Protein AF-0000000086664389 (afdb_homodimer)

Sequence (338 aa):
MSSQSPSLRNLQASTVFLNSAVAGLNLGLSVFVIPRLLESPTPLMLRQWTNMYKRTSRAFPPPILLCVLSYCYLAFAFRQLPGKAKAFATAAALCLSIGPWTRFFLGNINKKLFQKAEETRDMGIMAVGLTQEEEEGAKYLVDQWGLYNLGRSVALGLGGVVGLYTVISMSSQSPSLRNLQASTVFLNSAVAGLNLGLSVFVIPRLLESPTPLMLRQWTNMYKRTSRAFPPPILLCVLSYCYLAFAFRQLPGKAKAFATAAALCLSIGPWTRFFLGNINKKLFQKAEETRDMGIMAVGLTQEEEEGAKYLVDQWGLYNLGRSVALGLGGVVGLYTVIS

Radius of gyration: 22.03 Å; Cα contacts (8 Å, |Δi|>4): 449; chains: 2; bounding box: 42×66×48 Å

Foldseek 3Di:
DPDPDPVLLVLLVVLLVLLQVLLVVLLCCLPPVLVVLLVFALLLSLVSVVVVCVVCVPPNVPSLVSSLVSLQVSLVVVVVPVVLSVLSNLLSVLSVVLVVLCCPQVVVLVVVSVVLNVVCVPPDRHCPPDDPVSRVVNSVSSNSNSVSSVSNSVSSNVSSVSSVVSSVD/DPPPDPVLLVLLVVLLVLLQVLLVVLLCCLPPVLVVLLVFALLLSLVSVVVVCVVCVPPNVPSLVSSLVSLQVSLVVVVVPVVLSVLSNLLSVLSVVLVVLCCPQVVVLVVVSVVLNVVCVPPDRHCPPDDPVSRVVNSVSSNSNSVSSVSNSVSSNVSSVSSVVSSVD

Nearest PDB structures (foldseek):
  6pe4-assembly1_H  TM=3.370E-01  e=3.900E+00  Saccharomyces cerevisiae S288C
  7uwb-assembly1_o  TM=2.627E-01  e=2.782E+00  Citrus x limon
  7sqc-assembly1_1V  TM=3.212E-01  e=3.222E+00  Chlamydomonas reinhardtii
  6pe4-assembly1_H  TM=3.370E-01  e=3.908E+00  Saccharomyces cerevisiae S288C
  7uwb-assembly1_o  TM=2.626E-01  e=2.787E+00  Citrus x limon

pLDDT: mean 95.98, std 7.23, range [37.75, 98.94]

Solvent-accessible surface area (backbone atoms only — not comparable to full-atom values): 16634 Å² total; per-residue (Å²): 118,87,80,68,52,69,67,58,52,48,51,52,50,52,38,29,44,50,31,17,16,50,16,18,28,51,40,24,44,40,71,52,32,39,61,51,39,69,73,43,44,52,38,40,22,37,49,44,49,50,53,48,49,57,49,50,68,61,58,49,53,58,62,45,50,50,33,25,54,50,24,44,49,48,14,59,74,33,52,90,41,59,71,57,14,51,39,24,40,48,17,19,50,30,41,55,43,41,57,61,46,40,59,70,70,40,37,65,55,50,54,52,48,52,51,53,32,61,75,32,61,86,47,58,54,53,55,79,89,58,51,72,66,56,45,50,50,53,52,48,49,53,53,47,49,28,55,58,47,46,56,44,20,50,32,25,36,49,16,17,51,42,37,42,52,51,59,60,99,118,90,78,68,52,69,66,59,51,49,51,52,50,52,37,28,44,49,31,16,16,50,15,17,29,52,40,24,45,39,71,53,32,40,61,50,39,68,73,42,44,50,38,42,24,36,48,44,49,51,53,49,48,57,49,50,69,62,61,49,54,59,62,47,50,51,34,26,52,50,23,44,49,47,16,58,75,33,52,91,40,58,72,58,14,50,39,25,41,48,19,18,50,30,42,54,42,41,57,61,46,42,58,71,70,40,36,65,55,50,53,52,50,52,50,53,31,61,74,33,61,86,49,58,54,54,55,78,89,58,51,72,66,56,45,52,50,52,50,49,48,53,53,47,48,29,57,56,46,47,56,45,20,50,31,23,38,50,16,16,51,42,36,42,53,50,60,62,99

Structure (mmCIF, N/CA/C/O backbone):
data_AF-0000000086664389-model_v1
#
loop_
_entity.id
_entity.type
_entity.pdbx_description
1 polymer 'DUF1772 domain-containing protein'
#
loop_
_atom_site.group_PDB
_atom_site.id
_atom_site.type_symbol
_atom_site.label_atom_id
_atom_site.label_alt_id
_atom_site.label_comp_id
_atom_site.label_asym_id
_atom_site.label_entity_id
_atom_site.label_seq_id
_atom_site.pdbx_PDB_ins_code
_atom_site.Cartn_x
_atom_site.Cartn_y
_atom_site.Cartn_z
_atom_site.occupancy
_atom_site.B_iso_or_equiv
_atom_site.auth_seq_id
_atom_site.auth_comp_id
_atom_site.auth_asym_id
_atom_site.auth_atom_id
_atom_site.pdbx_PDB_model_num
ATOM 1 N N . MET A 1 1 ? -2.48 33.906 13.672 1 37.75 1 MET A N 1
ATOM 2 C CA . MET A 1 1 ? -1.947 32.844 12.805 1 37.75 1 MET A CA 1
ATOM 3 C C . MET A 1 1 ? -2.107 33.219 11.336 1 37.75 1 MET A C 1
ATOM 5 O O . MET A 1 1 ? -3.219 33.5 10.875 1 37.75 1 MET A O 1
ATOM 9 N N . SER A 1 2 ? -1.284 33.875 10.609 1 47.38 2 SER A N 1
ATOM 10 C CA . SER A 1 2 ? -1.381 34.469 9.273 1 47.38 2 SER A CA 1
ATOM 11 C C . SER A 1 2 ? -2.086 33.5 8.312 1 47.38 2 SER A C 1
ATOM 13 O O . SER A 1 2 ? -1.825 32.312 8.32 1 47.38 2 SER A O 1
ATOM 15 N N . SER A 1 3 ? -3.393 33.75 7.867 1 62.34 3 SER A N 1
ATOM 16 C CA . SER A 1 3 ? -4.465 33 7.195 1 62.34 3 SER A CA 1
ATOM 17 C C . SER A 1 3 ? -3.99 32.406 5.875 1 62.34 3 SER A C 1
ATOM 19 O O . SER A 1 3 ? -3.715 33.156 4.922 1 62.34 3 SER A O 1
ATOM 21 N N . GLN A 1 4 ? -3.146 31.344 5.84 1 74.75 4 GLN A N 1
ATOM 22 C CA . GLN A 1 4 ? -2.77 30.688 4.594 1 74.75 4 GLN A CA 1
ATOM 23 C C . GLN A 1 4 ? -3.969 30.547 3.66 1 74.75 4 GLN A C 1
ATOM 25 O O . GLN A 1 4 ? -5.098 30.344 4.117 1 74.75 4 GLN A O 1
ATOM 30 N N . SER A 1 5 ? -3.74 31.031 2.498 1 87.12 5 SER A N 1
ATOM 31 C CA . SER A 1 5 ? -4.805 30.875 1.51 1 87.12 5 SER A CA 1
ATOM 32 C C . SER A 1 5 ? -5.34 29.453 1.482 1 87.12 5 SER A C 1
ATOM 34 O O . SER A 1 5 ? -4.598 28.5 1.72 1 87.12 5 SER A O 1
ATOM 36 N N . PRO A 1 6 ? -6.609 29.359 1.385 1 88.5 6 PRO A N 1
ATOM 37 C CA . PRO A 1 6 ? -7.215 28.016 1.293 1 88.5 6 PRO A CA 1
ATOM 38 C C . PRO A 1 6 ? -6.559 27.141 0.227 1 88.5 6 PRO A C 1
ATOM 40 O O . PRO A 1 6 ? -6.457 25.922 0.397 1 88.5 6 PRO A O 1
ATOM 43 N N . SER A 1 7 ? -6.086 27.766 -0.764 1 90.19 7 SER A N 1
ATOM 44 C CA . SER A 1 7 ? -5.441 27.016 -1.838 1 90.19 7 SER A CA 1
ATOM 45 C C . SER A 1 7 ? -4.133 26.391 -1.369 1 90.19 7 SER A C 1
ATOM 47 O O . SER A 1 7 ? -3.844 25.234 -1.687 1 90.19 7 SER A O 1
ATOM 49 N N . LEU A 1 8 ? -3.369 27.141 -0.625 1 92.19 8 LEU A N 1
ATOM 50 C CA . LEU A 1 8 ? -2.098 26.625 -0.131 1 92.19 8 LEU A CA 1
ATOM 51 C C . LEU A 1 8 ? -2.32 25.531 0.915 1 92.19 8 LEU A C 1
ATOM 53 O O . LEU A 1 8 ? -1.586 24.547 0.953 1 92.19 8 LEU A O 1
ATOM 57 N N . ARG A 1 9 ? -3.309 25.719 1.639 1 92.06 9 ARG A N 1
ATOM 58 C CA . ARG A 1 9 ? -3.643 24.719 2.65 1 92.06 9 ARG A CA 1
ATOM 59 C C . ARG A 1 9 ? -4.078 23.406 2.002 1 92.06 9 ARG A C 1
ATOM 61 O O . ARG A 1 9 ? -3.676 22.328 2.438 1 92.06 9 ARG A O 1
ATOM 68 N N . ASN A 1 10 ? -4.848 23.531 0.96 1 94.38 10 ASN A N 1
ATOM 69 C CA . ASN A 1 10 ? -5.305 22.344 0.239 1 94.38 10 ASN A CA 1
ATOM 70 C C . ASN A 1 10 ? -4.152 21.625 -0.454 1 94.38 10 ASN A C 1
ATOM 72 O O . ASN A 1 10 ? -4.125 20.406 -0.509 1 94.38 10 ASN A O 1
ATOM 76 N N . LEU A 1 11 ? -3.271 22.391 -0.982 1 96.44 11 LEU A N 1
ATOM 77 C CA . LEU A 1 11 ? -2.111 21.797 -1.634 1 96.44 11 LEU A CA 1
ATOM 78 C C . LEU A 1 11 ? -1.246 21.047 -0.625 1 96.44 11 LEU A C 1
ATOM 80 O O . LEU A 1 11 ? -0.781 19.938 -0.901 1 96.44 11 LEU A O 1
ATOM 84 N N . GLN A 1 12 ? -1.064 21.625 0.551 1 96.56 12 GLN A N 1
ATOM 85 C CA . GLN A 1 12 ? -0.296 20.984 1.61 1 96.56 12 GLN A CA 1
ATOM 86 C C . GLN A 1 12 ? -0.944 19.672 2.035 1 96.56 12 GLN A C 1
ATOM 88 O O . GLN A 1 12 ? -0.279 18.625 2.09 1 96.56 12 GLN A O 1
ATOM 93 N N . ALA A 1 13 ? -2.207 19.734 2.234 1 95.94 13 ALA A N 1
ATOM 94 C CA . ALA A 1 13 ? -2.932 18.578 2.729 1 95.94 13 ALA A CA 1
ATOM 95 C C . ALA A 1 13 ? -2.928 17.453 1.698 1 95.94 13 ALA A C 1
ATOM 97 O O . ALA A 1 13 ? -2.645 16.297 2.031 1 95.94 13 ALA A O 1
ATOM 98 N N . SER A 1 14 ? -3.193 17.812 0.479 1 97.75 14 SER A N 1
ATOM 99 C CA . SER A 1 14 ? -3.271 16.781 -0.557 1 97.75 14 SER A CA 1
ATOM 100 C C . SER A 1 14 ? -1.902 16.156 -0.827 1 97.75 14 SER A C 1
ATOM 102 O O . SER A 1 14 ? -1.799 14.969 -1.099 1 97.75 14 SER A O 1
ATOM 104 N N . THR A 1 15 ? -0.865 16.984 -0.751 1 98.62 15 THR A N 1
ATOM 105 C CA . THR A 1 15 ? 0.48 16.484 -1.013 1 98.62 15 THR A CA 1
ATOM 106 C C . THR A 1 15 ? 0.917 15.508 0.079 1 98.62 15 THR A C 1
ATOM 108 O O . THR A 1 15 ? 1.426 14.422 -0.215 1 98.62 15 THR A O 1
ATOM 111 N N . VAL A 1 16 ? 0.67 15.867 1.31 1 98.5 16 VAL A N 1
ATOM 112 C CA . VAL A 1 16 ? 1.077 15.039 2.439 1 98.5 16 VAL A CA 1
ATOM 113 C C . VAL A 1 16 ? 0.282 13.734 2.436 1 98.5 16 VAL A C 1
ATOM 115 O O . VAL A 1 16 ? 0.836 12.656 2.684 1 98.5 16 VAL A O 1
ATOM 118 N N . PHE A 1 17 ? -0.988 13.828 2.143 1 98.75 17 PHE A N 1
ATOM 119 C CA . PHE A 1 17 ? -1.806 12.625 2.066 1 98.75 17 PHE A CA 1
ATOM 120 C C . PHE A 1 17 ? -1.299 11.695 0.972 1 98.75 17 PHE A C 1
ATOM 122 O O . PHE A 1 17 ? -1.09 10.508 1.209 1 98.75 17 PHE A O 1
ATOM 129 N N . LEU A 1 18 ? -1.166 12.266 -0.221 1 98.81 18 LEU A N 1
ATOM 130 C CA . LEU A 1 18 ? -0.708 11.484 -1.366 1 98.81 18 LEU A CA 1
ATOM 131 C C . LEU A 1 18 ? 0.638 10.828 -1.074 1 98.81 18 LEU A C 1
ATOM 133 O O . LEU A 1 18 ? 0.819 9.641 -1.324 1 98.81 18 LEU A O 1
ATOM 137 N N . ASN A 1 19 ? 1.558 11.609 -0.532 1 98.88 19 ASN A N 1
ATOM 138 C CA . ASN A 1 19 ? 2.896 11.117 -0.221 1 98.88 19 ASN A CA 1
ATOM 139 C C . ASN A 1 19 ? 2.852 9.961 0.775 1 98.88 19 ASN A C 1
ATOM 141 O O . ASN A 1 19 ? 3.498 8.93 0.57 1 98.88 19 ASN A O 1
ATOM 145 N N . SER A 1 20 ? 2.066 10.07 1.829 1 98.88 20 SER A N 1
ATOM 146 C CA . SER A 1 20 ? 1.97 9.039 2.852 1 98.88 20 SER A CA 1
ATOM 147 C C . SER A 1 20 ? 1.284 7.789 2.309 1 98.88 20 SER A C 1
ATOM 149 O O . SER A 1 20 ? 1.703 6.664 2.604 1 98.88 20 SER A O 1
ATOM 151 N N . ALA A 1 21 ? 0.282 8.008 1.502 1 98.81 21 ALA A N 1
ATOM 152 C CA . ALA A 1 21 ? -0.441 6.883 0.913 1 98.81 21 ALA A CA 1
ATOM 153 C C . ALA A 1 21 ? 0.443 6.113 -0.063 1 98.81 21 ALA A C 1
ATOM 155 O O . ALA A 1 21 ? 0.417 4.879 -0.095 1 98.81 21 ALA A O 1
ATOM 156 N N . VAL A 1 22 ? 1.209 6.879 -0.863 1 98.81 22 VAL A N 1
ATOM 157 C CA . VAL A 1 22 ? 2.076 6.234 -1.844 1 98.81 22 VAL A CA 1
ATOM 158 C C . VAL A 1 22 ? 3.178 5.457 -1.128 1 98.81 22 VAL A C 1
ATOM 160 O O . VAL A 1 22 ? 3.596 4.391 -1.59 1 98.81 22 VAL A O 1
ATOM 163 N N . ALA A 1 23 ? 3.637 5.961 0.002 1 98.88 23 ALA A N 1
ATOM 164 C CA . ALA A 1 23 ? 4.598 5.215 0.808 1 98.88 23 ALA A CA 1
ATOM 165 C C . ALA A 1 23 ? 4.035 3.859 1.221 1 98.88 23 ALA A C 1
ATOM 167 O O . ALA A 1 23 ? 4.723 2.838 1.126 1 98.88 23 ALA A O 1
ATOM 168 N N . GLY A 1 24 ? 2.805 3.826 1.693 1 98.69 24 GLY A N 1
ATOM 169 C CA . GLY A 1 24 ? 2.146 2.576 2.035 1 98.69 24 GLY A CA 1
ATOM 170 C C . GLY A 1 24 ? 1.958 1.656 0.845 1 98.69 24 GLY A C 1
ATOM 171 O O . GLY A 1 24 ? 2.17 0.446 0.949 1 98.69 24 GLY A O 1
ATOM 172 N N . LEU A 1 25 ? 1.498 2.285 -0.215 1 98.62 25 LEU A N 1
ATOM 173 C CA . LEU A 1 25 ? 1.301 1.53 -1.448 1 98.62 25 LEU A CA 1
ATOM 174 C C . LEU A 1 25 ? 2.582 0.812 -1.857 1 98.62 25 LEU A C 1
ATOM 176 O O . LEU A 1 25 ? 2.555 -0.376 -2.186 1 98.62 25 LEU A O 1
ATOM 180 N N . ASN A 1 26 ? 3.686 1.544 -1.835 1 98.75 26 ASN A N 1
ATOM 181 C CA . ASN A 1 26 ? 4.973 0.961 -2.203 1 98.75 26 ASN A CA 1
ATOM 182 C C . ASN A 1 26 ? 5.406 -0.112 -1.208 1 98.75 26 ASN A C 1
ATOM 184 O O . ASN A 1 26 ? 5.961 -1.14 -1.601 1 98.75 26 ASN A O 1
ATOM 188 N N . LEU A 1 27 ? 5.188 0.095 0 1 98.62 27 LEU A N 1
ATOM 189 C CA . LEU A 1 27 ? 5.512 -0.893 1.023 1 98.62 27 LEU A CA 1
ATOM 190 C C . LEU A 1 27 ? 4.766 -2.197 0.776 1 98.62 27 LEU A C 1
ATOM 192 O O . LEU A 1 27 ? 5.297 -3.281 1.026 1 98.62 27 LEU A O 1
ATOM 196 N N . GLY A 1 28 ? 3.562 -2.084 0.295 1 98.31 28 GLY A N 1
ATOM 197 C CA . GLY A 1 28 ? 2.746 -3.254 0.02 1 98.31 28 GLY A CA 1
ATOM 198 C C . GLY A 1 28 ? 3.367 -4.188 -1.001 1 98.31 28 GLY A C 1
ATOM 199 O O . GLY A 1 28 ? 3.123 -5.398 -0.972 1 98.31 28 GLY A O 1
ATOM 200 N N . LEU A 1 29 ? 4.145 -3.672 -1.884 1 98.62 29 LEU A N 1
ATOM 201 C CA . LEU A 1 29 ? 4.824 -4.52 -2.857 1 98.62 29 LEU A CA 1
ATOM 202 C C . LEU A 1 29 ? 5.754 -5.508 -2.16 1 98.62 29 LEU A C 1
ATOM 204 O O . LEU A 1 29 ? 5.738 -6.703 -2.467 1 98.62 29 LEU A O 1
ATOM 208 N N . SER A 1 30 ? 6.523 -5.016 -1.188 1 98.75 30 SER A N 1
ATOM 209 C CA . SER A 1 30 ? 7.512 -5.836 -0.501 1 98.75 30 SER A CA 1
ATOM 210 C C . SER A 1 30 ? 6.852 -6.773 0.504 1 98.75 30 SER A C 1
ATOM 212 O O . SER A 1 30 ? 7.273 -7.922 0.659 1 98.75 30 SER A O 1
ATOM 214 N N . VAL A 1 31 ? 5.793 -6.336 1.094 1 98 31 VAL A N 1
ATOM 215 C CA . VAL A 1 31 ? 5.305 -7.09 2.244 1 98 31 VAL A CA 1
ATOM 216 C C . VAL A 1 31 ? 4.168 -8.016 1.812 1 98 31 VAL A C 1
ATOM 218 O O . VAL A 1 31 ? 3.916 -9.039 2.451 1 98 31 VAL A O 1
ATOM 221 N N . PHE A 1 32 ? 3.523 -7.66 0.723 1 98 32 PHE A N 1
ATOM 222 C CA . PHE A 1 32 ? 2.373 -8.477 0.36 1 98 32 PHE A CA 1
ATOM 223 C C . PHE A 1 32 ? 2.568 -9.109 -1.015 1 98 32 PHE A C 1
ATOM 225 O O . PHE A 1 32 ? 2.283 -10.289 -1.207 1 98 32 PHE A O 1
ATOM 232 N N . VAL A 1 33 ? 3.057 -8.375 -1.951 1 98.56 33 VAL A N 1
ATOM 233 C CA . VAL A 1 33 ? 3.146 -8.898 -3.311 1 98.56 33 VAL A CA 1
ATOM 234 C C . VAL A 1 33 ? 4.273 -9.93 -3.395 1 98.56 33 VAL A C 1
ATOM 236 O O . VAL A 1 33 ? 4.051 -11.07 -3.803 1 98.56 33 VAL A O 1
ATOM 239 N N . ILE A 1 34 ? 5.465 -9.57 -2.971 1 98.88 34 ILE A N 1
ATOM 240 C CA . ILE A 1 34 ? 6.672 -10.359 -3.182 1 98.88 34 ILE A CA 1
ATOM 241 C C . ILE A 1 34 ? 6.512 -11.734 -2.523 1 98.88 34 ILE A C 1
ATOM 243 O O . ILE A 1 34 ? 6.801 -12.758 -3.141 1 98.88 34 ILE A O 1
ATOM 247 N N . PRO A 1 35 ? 6.016 -11.805 -1.31 1 98.56 35 PRO A N 1
ATOM 248 C CA . PRO A 1 35 ? 5.875 -13.141 -0.72 1 98.56 35 PRO A CA 1
ATOM 249 C C . PRO A 1 35 ? 4.93 -14.039 -1.514 1 98.56 35 PRO A C 1
ATOM 251 O O . PRO A 1 35 ? 5.125 -15.258 -1.562 1 98.56 35 PRO A O 1
ATOM 254 N N . ARG A 1 36 ? 3.91 -13.484 -2.119 1 98.62 36 ARG A N 1
ATOM 255 C CA . ARG A 1 36 ? 2.98 -14.281 -2.91 1 98.62 36 ARG A CA 1
ATOM 256 C C . ARG A 1 36 ? 3.637 -14.773 -4.195 1 98.62 36 ARG A C 1
ATOM 258 O O . ARG A 1 36 ? 3.395 -15.898 -4.633 1 98.62 36 ARG A O 1
ATOM 265 N N . LEU A 1 37 ? 4.465 -13.938 -4.781 1 98.75 37 LEU A N 1
ATOM 266 C CA . LEU A 1 37 ? 5.191 -14.344 -5.977 1 98.75 37 LEU A CA 1
ATOM 267 C C . LEU A 1 37 ? 6.117 -15.516 -5.676 1 98.75 37 LEU A C 1
ATOM 269 O O . LEU A 1 37 ? 6.246 -16.438 -6.488 1 98.75 37 LEU A O 1
ATOM 273 N N . LEU A 1 38 ? 6.691 -15.5 -4.531 1 98.62 38 LEU A N 1
ATOM 274 C CA . LEU A 1 38 ? 7.703 -16.484 -4.172 1 98.62 38 LEU A CA 1
ATOM 275 C C . LEU A 1 38 ? 7.074 -17.859 -3.934 1 98.62 38 LEU A C 1
ATOM 277 O O . LEU A 1 38 ? 7.777 -18.859 -3.857 1 98.62 38 LEU A O 1
ATOM 281 N N . GLU A 1 39 ? 5.777 -17.953 -3.877 1 97.81 39 GLU A N 1
ATOM 282 C CA . GLU A 1 39 ? 5.059 -19.219 -3.744 1 97.81 39 GLU A CA 1
ATOM 283 C C . GLU A 1 39 ? 4.871 -19.891 -5.102 1 97.81 39 GLU A C 1
ATOM 285 O O . GLU A 1 39 ? 4.52 -21.062 -5.172 1 97.81 39 GLU A O 1
ATOM 290 N N . SER A 1 40 ? 5.086 -19.219 -6.188 1 97.88 40 SER A N 1
ATOM 291 C CA . SER A 1 40 ? 4.844 -19.719 -7.535 1 97.88 40 SER A CA 1
ATOM 292 C C . SER A 1 40 ? 6.066 -20.438 -8.086 1 97.88 40 SER A C 1
ATOM 294 O O . SER A 1 40 ? 7.199 -20.141 -7.703 1 97.88 40 SER A O 1
ATOM 296 N N . PRO A 1 41 ? 5.789 -21.391 -8.984 1 97.19 41 PRO A N 1
ATOM 297 C CA . PRO A 1 41 ? 6.938 -21.922 -9.719 1 97.19 41 PRO A CA 1
ATOM 298 C C . PRO A 1 41 ? 7.703 -20.859 -10.484 1 97.19 41 PRO A C 1
ATOM 300 O O . PRO A 1 41 ? 7.121 -19.844 -10.883 1 97.19 41 PRO A O 1
ATOM 303 N N . THR A 1 42 ? 8.883 -21.125 -10.75 1 97.69 42 THR A N 1
ATOM 304 C CA . THR A 1 42 ? 9.852 -20.109 -11.164 1 97.69 42 THR A CA 1
ATOM 305 C C . THR A 1 42 ? 9.398 -19.422 -12.445 1 97.69 42 THR A C 1
ATOM 307 O O . THR A 1 42 ? 9.367 -18.188 -12.523 1 97.69 42 THR A O 1
ATOM 310 N N . PRO A 1 43 ? 9.023 -20.062 -13.5 1 97.75 43 PRO A N 1
ATOM 311 C CA . PRO A 1 43 ? 8.625 -19.344 -14.711 1 97.75 43 PRO A CA 1
ATOM 312 C C . PRO A 1 43 ? 7.402 -18.453 -14.484 1 97.75 43 PRO A C 1
ATOM 314 O O . PRO A 1 43 ? 7.352 -17.328 -14.992 1 97.75 43 PRO A O 1
ATOM 317 N N . LEU A 1 44 ? 6.461 -19 -13.742 1 97.75 44 LEU A N 1
ATOM 318 C CA . LEU A 1 44 ? 5.289 -18.188 -13.422 1 97.75 44 LEU A CA 1
ATOM 319 C C . LEU A 1 44 ? 5.676 -17 -12.547 1 97.75 44 LEU A C 1
ATOM 321 O O . LEU A 1 44 ? 5.195 -15.883 -12.766 1 97.75 44 LEU A O 1
ATOM 325 N N . MET A 1 45 ? 6.465 -17.266 -11.547 1 98.44 45 MET A N 1
ATOM 326 C CA . MET A 1 45 ? 6.926 -16.203 -10.656 1 98.44 45 MET A CA 1
ATOM 327 C C . MET A 1 45 ? 7.574 -15.078 -11.445 1 98.44 45 MET A C 1
ATOM 329 O O . MET A 1 45 ? 7.301 -13.906 -11.195 1 98.44 45 MET A O 1
ATOM 333 N N . LEU A 1 46 ? 8.398 -15.438 -12.367 1 98.56 46 LEU A N 1
ATOM 334 C CA . LEU A 1 46 ? 9.109 -14.453 -13.172 1 98.56 46 LEU A CA 1
ATOM 335 C C . LEU A 1 46 ? 8.148 -13.672 -14.055 1 98.56 46 LEU A C 1
ATOM 337 O O . LEU A 1 46 ? 8.32 -12.461 -14.25 1 98.56 46 LEU A O 1
ATOM 341 N N . ARG A 1 47 ? 7.215 -14.281 -14.555 1 97.94 47 ARG A N 1
ATOM 342 C CA . ARG A 1 47 ? 6.191 -13.594 -15.336 1 97.94 47 ARG A CA 1
ATOM 343 C C . ARG A 1 47 ? 5.395 -12.633 -14.461 1 97.94 47 ARG A C 1
ATOM 345 O O . ARG A 1 47 ? 5.133 -11.5 -14.859 1 97.94 47 ARG A O 1
ATOM 352 N N . GLN A 1 48 ? 4.988 -13.133 -13.359 1 98.5 48 GLN A N 1
ATOM 353 C CA . GLN A 1 48 ? 4.254 -12.289 -12.422 1 98.5 48 GLN A CA 1
ATOM 354 C C . GLN A 1 48 ? 5.074 -11.07 -12.016 1 98.5 48 GLN A C 1
ATOM 356 O O . GLN A 1 48 ? 4.543 -9.961 -11.938 1 98.5 48 GLN A O 1
ATOM 361 N N . TRP A 1 49 ? 6.312 -11.297 -11.695 1 98.69 49 TRP A N 1
ATOM 362 C CA . TRP A 1 49 ? 7.18 -10.18 -11.336 1 98.69 49 TRP A CA 1
ATOM 363 C C . TRP A 1 49 ? 7.281 -9.18 -12.484 1 98.69 49 TRP A C 1
ATOM 365 O O . TRP A 1 49 ? 7.211 -7.969 -12.266 1 98.69 49 TRP A O 1
ATOM 375 N N . THR A 1 50 ? 7.473 -9.648 -13.641 1 98.5 50 THR A N 1
ATOM 376 C CA . THR A 1 50 ? 7.578 -8.789 -14.82 1 98.5 50 THR A CA 1
ATOM 377 C C . THR A 1 50 ? 6.32 -7.945 -14.992 1 98.5 50 THR A C 1
ATOM 379 O O . THR A 1 50 ? 6.406 -6.738 -15.234 1 98.5 50 THR A O 1
ATOM 382 N N . ASN A 1 51 ? 5.219 -8.562 -14.836 1 98.19 51 ASN A N 1
ATOM 383 C CA . ASN A 1 51 ? 3.955 -7.84 -14.953 1 98.19 51 ASN A CA 1
ATOM 384 C C . ASN A 1 51 ? 3.789 -6.816 -13.836 1 98.19 51 ASN A C 1
ATOM 386 O O . ASN A 1 51 ? 3.297 -5.711 -14.07 1 98.19 51 ASN A O 1
ATOM 390 N N . MET A 1 52 ? 4.148 -7.258 -12.68 1 98.12 52 MET A N 1
ATOM 391 C CA . MET A 1 52 ? 4.117 -6.328 -11.555 1 98.12 52 MET A CA 1
ATOM 392 C C . MET A 1 52 ? 5.02 -5.125 -11.812 1 98.12 52 MET A C 1
ATOM 394 O O . MET A 1 52 ? 4.621 -3.982 -11.586 1 98.12 52 MET A O 1
ATOM 398 N N . TYR A 1 53 ? 6.211 -5.387 -12.273 1 97.94 53 TYR A N 1
ATOM 399 C CA . TYR A 1 53 ? 7.172 -4.328 -12.547 1 97.94 53 TYR A CA 1
ATOM 400 C C . TYR A 1 53 ? 6.637 -3.367 -13.602 1 97.94 53 TYR A C 1
ATOM 402 O O . TYR A 1 53 ? 6.746 -2.148 -13.453 1 97.94 53 TYR A O 1
ATOM 410 N N . LYS A 1 54 ? 6.094 -3.832 -14.656 1 97.12 54 LYS A N 1
ATOM 411 C CA . LYS A 1 54 ? 5.531 -3.002 -15.719 1 97.12 54 LYS A CA 1
ATOM 412 C C . LYS A 1 54 ? 4.422 -2.1 -15.188 1 97.12 54 LYS A C 1
ATOM 414 O O . LYS A 1 54 ? 4.379 -0.909 -15.508 1 97.12 54 LYS A O 1
ATOM 419 N N . ARG A 1 55 ? 3.623 -2.627 -14.391 1 96.69 55 ARG A N 1
ATOM 420 C CA . ARG A 1 55 ? 2.523 -1.859 -13.812 1 96.69 55 ARG A CA 1
ATOM 421 C C . ARG A 1 55 ? 3.041 -0.799 -12.844 1 96.69 55 ARG A C 1
ATOM 423 O O . ARG A 1 55 ? 2.621 0.358 -12.906 1 96.69 55 ARG A O 1
ATOM 430 N N . THR A 1 56 ? 3.93 -1.212 -11.961 1 97 56 THR A N 1
ATOM 431 C CA . THR A 1 56 ? 4.434 -0.291 -10.953 1 97 56 THR A CA 1
ATOM 432 C C . THR A 1 56 ? 5.297 0.793 -11.586 1 97 56 THR A C 1
ATOM 434 O O . THR A 1 56 ? 5.289 1.943 -11.141 1 97 56 THR A O 1
ATOM 437 N N . SER A 1 57 ? 6.016 0.518 -12.703 1 95.75 57 SER A N 1
ATOM 438 C CA . SER A 1 57 ? 6.871 1.472 -13.406 1 95.75 57 SER A CA 1
ATOM 439 C C . SER A 1 57 ? 6.039 2.537 -14.109 1 95.75 57 SER A C 1
ATOM 441 O O . SER A 1 57 ? 6.547 3.615 -14.43 1 95.75 57 SER A O 1
ATOM 443 N N . ARG A 1 58 ? 4.797 2.297 -14.297 1 95.69 58 ARG A N 1
ATOM 444 C CA . ARG A 1 58 ? 3.881 3.262 -14.898 1 95.69 58 ARG A CA 1
ATOM 445 C C . ARG A 1 58 ? 3.064 3.98 -13.828 1 95.69 58 ARG A C 1
ATOM 447 O O . ARG A 1 58 ? 2.758 5.168 -13.969 1 95.69 58 ARG A O 1
ATOM 454 N N . ALA A 1 59 ? 2.736 3.268 -12.781 1 96 59 ALA A N 1
ATOM 455 C CA . ALA A 1 59 ? 1.77 3.756 -11.797 1 96 59 ALA A CA 1
ATOM 456 C C . ALA A 1 59 ? 2.436 4.688 -10.789 1 96 59 ALA A C 1
ATOM 458 O O . ALA A 1 59 ? 1.824 5.652 -10.328 1 96 59 ALA A O 1
ATOM 459 N N . PHE A 1 60 ? 3.652 4.469 -10.391 1 97.56 60 PHE A N 1
ATOM 460 C CA . PHE A 1 60 ? 4.234 5.148 -9.242 1 97.56 60 PHE A CA 1
ATOM 461 C C . PHE A 1 60 ? 4.816 6.496 -9.641 1 97.56 60 PHE A C 1
ATOM 463 O O . PHE A 1 60 ? 4.699 7.477 -8.906 1 97.56 60 PHE A O 1
ATOM 470 N N . PRO A 1 61 ? 5.438 6.633 -10.883 1 97.12 61 PRO A N 1
ATOM 471 C CA . PRO A 1 61 ? 6.117 7.898 -11.18 1 97.12 61 PRO A CA 1
ATOM 472 C C . PRO A 1 61 ? 5.164 9.094 -11.18 1 97.12 61 PRO A C 1
ATOM 474 O O . PRO A 1 61 ? 5.469 10.125 -10.586 1 97.12 61 PRO A O 1
ATOM 477 N N . PRO A 1 62 ? 3.988 9.086 -11.719 1 98 62 PRO A N 1
ATOM 478 C CA . PRO A 1 62 ? 3.146 10.289 -11.75 1 98 62 PRO A CA 1
ATOM 479 C C . PRO A 1 62 ? 2.818 10.82 -10.359 1 98 62 PRO A C 1
ATOM 481 O O . PRO A 1 62 ? 3.047 12 -10.07 1 98 62 PRO A O 1
ATOM 484 N N . PRO A 1 63 ? 2.281 10.023 -9.406 1 98.44 63 PRO A N 1
ATOM 485 C CA . PRO A 1 63 ? 1.989 10.609 -8.102 1 98.44 63 PRO A CA 1
ATOM 486 C C . PRO A 1 63 ? 3.246 11.086 -7.375 1 98.44 63 PRO A C 1
ATOM 488 O O . PRO A 1 63 ? 3.197 12.062 -6.625 1 98.44 63 PRO A O 1
ATOM 491 N N . ILE A 1 64 ? 4.324 10.375 -7.574 1 98.5 64 ILE A N 1
ATOM 492 C CA . ILE A 1 64 ? 5.559 10.773 -6.91 1 98.5 64 ILE A CA 1
ATOM 493 C C . ILE A 1 64 ? 6.031 12.117 -7.465 1 98.5 64 ILE A C 1
ATOM 495 O O . ILE A 1 64 ? 6.422 13.008 -6.707 1 98.5 64 ILE A O 1
ATOM 499 N N . LEU A 1 65 ? 6.012 12.234 -8.766 1 98.38 65 LEU A N 1
ATOM 500 C CA . LEU A 1 65 ? 6.379 13.5 -9.398 1 98.38 65 LEU A CA 1
ATOM 501 C C . LEU A 1 65 ? 5.461 14.625 -8.93 1 98.38 65 LEU A C 1
ATOM 503 O O . LEU A 1 65 ? 5.91 15.75 -8.734 1 98.38 65 LEU A O 1
ATOM 507 N N . LEU A 1 66 ? 4.211 14.305 -8.812 1 98.69 66 LEU A N 1
ATOM 508 C CA . LEU A 1 66 ? 3.262 15.281 -8.297 1 98.69 66 LEU A CA 1
ATOM 509 C C . LEU A 1 66 ? 3.652 15.734 -6.891 1 98.69 66 LEU A C 1
ATOM 511 O O . LEU A 1 66 ? 3.58 16.922 -6.574 1 98.69 66 LEU A O 1
ATOM 515 N N . CYS A 1 67 ? 4.047 14.797 -6.051 1 98.81 67 CYS A N 1
ATOM 516 C CA . CYS A 1 67 ? 4.516 15.156 -4.715 1 98.81 67 CYS A CA 1
ATOM 517 C C . CYS A 1 67 ? 5.742 16.062 -4.789 1 98.81 67 CYS A C 1
ATOM 519 O O . CYS A 1 67 ? 5.809 17.078 -4.109 1 98.81 67 CYS A O 1
ATOM 521 N N . VAL A 1 68 ? 6.691 15.672 -5.629 1 98.81 68 VAL A N 1
ATOM 522 C CA . VAL A 1 68 ? 7.934 16.422 -5.75 1 98.81 68 VAL A CA 1
ATOM 523 C C . VAL A 1 68 ? 7.629 17.859 -6.191 1 98.81 68 VAL A C 1
ATOM 525 O O . VAL A 1 68 ? 8.078 18.812 -5.562 1 98.81 68 VAL A O 1
ATOM 528 N N . LEU A 1 69 ? 6.855 18.031 -7.238 1 98.81 69 LEU A N 1
ATOM 529 C CA . LEU A 1 69 ? 6.531 19.344 -7.773 1 98.81 69 LEU A CA 1
ATOM 530 C C . LEU A 1 69 ? 5.762 20.172 -6.75 1 98.81 69 LEU A C 1
ATOM 532 O O . LEU A 1 69 ? 6.012 21.375 -6.594 1 98.81 69 LEU A O 1
ATOM 536 N N . SER A 1 70 ? 4.809 19.531 -6.094 1 98.81 70 SER A N 1
ATOM 537 C CA . SER A 1 70 ? 4.027 20.234 -5.078 1 98.81 70 SER A CA 1
ATOM 538 C C . SER A 1 70 ? 4.914 20.719 -3.938 1 98.81 70 SER A C 1
ATOM 540 O O . SER A 1 70 ? 4.812 21.875 -3.516 1 98.81 70 SER A O 1
ATOM 542 N N . TYR A 1 71 ? 5.801 19.844 -3.426 1 98.81 71 TYR A N 1
ATOM 543 C CA . TYR A 1 71 ? 6.699 20.234 -2.342 1 98.81 71 TYR A CA 1
ATOM 544 C C . TYR A 1 71 ? 7.645 21.344 -2.781 1 98.81 71 TYR A C 1
ATOM 546 O O . TYR A 1 71 ? 7.957 22.25 -2.004 1 98.81 71 TYR A O 1
ATOM 554 N N . CYS A 1 72 ? 8.125 21.281 -3.984 1 98.81 72 CYS A N 1
ATOM 555 C CA . CYS A 1 72 ? 8.977 22.344 -4.5 1 98.81 72 CYS A CA 1
ATOM 556 C C . CYS A 1 72 ? 8.219 23.672 -4.562 1 98.81 72 CYS A C 1
ATOM 558 O O . CYS A 1 72 ? 8.75 24.703 -4.184 1 98.81 72 CYS A O 1
ATOM 560 N N . TYR A 1 73 ? 7.035 23.594 -5.074 1 98.69 73 TYR A N 1
ATOM 561 C CA . TYR A 1 73 ? 6.219 24.797 -5.121 1 98.69 73 TYR A CA 1
ATOM 562 C C . TYR A 1 73 ? 5.984 25.359 -3.725 1 98.69 73 TYR A C 1
ATOM 564 O O . TYR A 1 73 ? 6.059 26.578 -3.516 1 98.69 73 TYR A O 1
ATOM 572 N N . LEU A 1 74 ? 5.68 24.5 -2.787 1 98.06 74 LEU A N 1
ATOM 573 C CA . LEU A 1 74 ? 5.449 24.938 -1.412 1 98.06 74 LEU A CA 1
ATOM 574 C C . LEU A 1 74 ? 6.715 25.547 -0.815 1 98.06 74 LEU A C 1
ATOM 576 O O . LEU A 1 74 ? 6.645 26.531 -0.083 1 98.06 74 LEU A O 1
ATOM 580 N N . ALA A 1 75 ? 7.836 24.891 -1.114 1 98.31 75 ALA A N 1
ATOM 581 C CA . ALA A 1 75 ? 9.094 25.453 -0.649 1 98.31 75 ALA A CA 1
ATOM 582 C C . ALA A 1 75 ? 9.281 26.875 -1.178 1 98.31 75 ALA A C 1
ATOM 584 O O . ALA A 1 75 ? 9.727 27.766 -0.446 1 98.31 75 ALA A O 1
ATOM 585 N N . PHE A 1 76 ? 8.953 27.062 -2.377 1 97.94 76 PHE A N 1
ATOM 586 C CA . PHE A 1 76 ? 9.047 28.391 -2.998 1 97.94 76 PHE A CA 1
ATOM 587 C C . PHE A 1 76 ? 8.039 29.344 -2.387 1 97.94 76 PHE A C 1
ATOM 589 O O . PHE A 1 76 ? 8.367 30.5 -2.102 1 97.94 76 PHE A O 1
ATOM 596 N N . ALA A 1 77 ? 6.816 28.891 -2.27 1 96.25 77 ALA A N 1
ATOM 597 C CA . ALA A 1 77 ? 5.746 29.719 -1.724 1 96.25 77 ALA A CA 1
ATOM 598 C C . ALA A 1 77 ? 6.074 30.172 -0.306 1 96.25 77 ALA A C 1
ATOM 600 O O . ALA A 1 77 ? 5.691 31.266 0.1 1 96.25 77 ALA A O 1
ATOM 601 N N . PHE A 1 78 ? 6.777 29.375 0.424 1 96.12 78 PHE A N 1
ATOM 602 C CA . PHE A 1 78 ? 7.098 29.688 1.811 1 96.12 78 PHE A CA 1
ATOM 603 C C . PHE A 1 78 ? 8.555 30.109 1.943 1 96.12 78 PHE A C 1
ATOM 605 O O . PHE A 1 78 ? 9.18 29.906 2.984 1 96.12 78 PHE A O 1
ATOM 612 N N . ARG A 1 79 ? 9.07 30.641 0.945 1 95.69 79 ARG A N 1
ATOM 613 C CA . ARG A 1 79 ? 10.492 30.984 0.91 1 95.69 79 ARG A CA 1
ATOM 614 C C . ARG A 1 79 ? 10.828 32.031 1.969 1 95.69 79 ARG A C 1
ATOM 616 O O . ARG A 1 79 ? 11.977 32.156 2.396 1 95.69 79 ARG A O 1
ATOM 623 N N . GLN A 1 80 ? 9.828 32.781 2.484 1 96.62 80 GLN A N 1
ATOM 624 C CA . GLN A 1 80 ? 10.04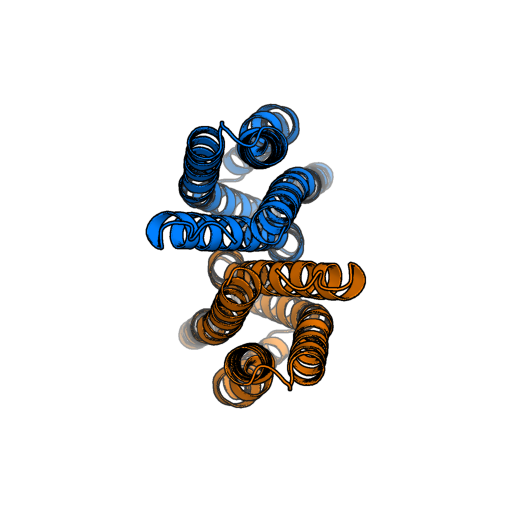7 33.812 3.504 1 96.62 80 GLN A CA 1
ATOM 625 C C . GLN A 1 80 ? 10.195 33.188 4.887 1 96.62 80 GLN A C 1
ATOM 627 O O . GLN A 1 80 ? 10.586 33.875 5.844 1 96.62 80 GLN A O 1
ATOM 632 N N . LEU A 1 81 ? 9.828 31.953 5.031 1 95.88 81 LEU A N 1
ATOM 633 C CA . LEU A 1 81 ? 10.047 31.156 6.23 1 95.88 81 LEU A CA 1
ATOM 634 C C . LEU A 1 81 ? 11.078 30.062 5.969 1 95.88 81 LEU A C 1
ATOM 636 O O . LEU A 1 81 ? 10.719 28.906 5.688 1 95.88 81 LEU A O 1
ATOM 640 N N . PRO A 1 82 ? 12.312 30.359 6.164 1 96.31 82 PRO A N 1
ATOM 641 C CA . PRO A 1 82 ? 13.383 29.469 5.719 1 96.31 82 PRO A CA 1
ATOM 642 C C . PRO A 1 82 ? 13.258 28.062 6.301 1 96.31 82 PRO A C 1
ATOM 644 O O . PRO A 1 82 ? 13.562 27.078 5.625 1 96.31 82 PRO A O 1
ATOM 647 N N . GLY A 1 83 ? 12.945 27.938 7.547 1 96.25 83 GLY A N 1
ATOM 648 C CA . GLY A 1 83 ? 12.773 26.641 8.156 1 96.25 83 GLY A CA 1
ATOM 649 C C . GLY A 1 83 ? 11.742 25.781 7.449 1 96.25 83 GLY A C 1
ATOM 650 O O . GLY A 1 83 ? 11.984 24.609 7.164 1 96.25 83 GLY A O 1
ATOM 651 N N . LYS A 1 84 ? 10.594 26.375 7.164 1 96.56 84 LYS A N 1
ATOM 652 C CA . LYS A 1 84 ? 9.523 25.672 6.48 1 96.56 84 LYS A CA 1
ATOM 653 C C . LYS A 1 84 ? 9.898 25.344 5.039 1 96.56 84 LYS A C 1
ATOM 655 O O . LYS A 1 84 ? 9.656 24.25 4.555 1 96.56 84 LYS A O 1
ATOM 660 N N . ALA A 1 85 ? 10.484 26.312 4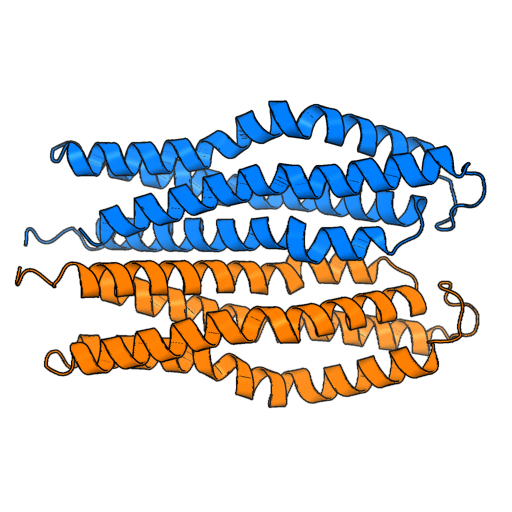.371 1 98 85 ALA A N 1
ATOM 661 C CA . ALA A 1 85 ? 10.914 26.125 2.986 1 98 85 ALA A CA 1
ATOM 662 C C . ALA A 1 85 ? 11.922 24.984 2.871 1 98 85 ALA A C 1
ATOM 664 O O . ALA A 1 85 ? 11.812 24.141 1.975 1 98 85 ALA A O 1
ATOM 665 N N . LYS A 1 86 ? 12.836 24.938 3.812 1 98.56 86 LYS A N 1
ATOM 666 C CA . LYS A 1 86 ? 13.844 23.875 3.812 1 98.56 86 LYS A CA 1
ATOM 667 C C . LYS A 1 86 ? 13.203 22.516 4.066 1 98.56 86 LYS A C 1
ATOM 669 O O . LYS A 1 86 ? 13.625 21.516 3.49 1 98.56 86 LYS A O 1
ATOM 674 N N . ALA A 1 87 ? 12.25 22.469 4.949 1 98.44 87 ALA A N 1
ATOM 675 C CA . ALA A 1 87 ? 11.562 21.219 5.254 1 98.44 87 ALA A CA 1
ATOM 676 C C . ALA A 1 87 ? 10.812 20.688 4.031 1 98.44 87 ALA A C 1
ATOM 678 O O . ALA A 1 87 ? 10.883 19.5 3.719 1 98.44 87 ALA A O 1
ATOM 679 N N . PHE A 1 88 ? 10.117 21.578 3.324 1 98.62 88 PHE A N 1
ATOM 680 C CA . PHE A 1 88 ? 9.43 21.172 2.107 1 98.62 88 PHE A CA 1
ATOM 681 C C . PHE A 1 88 ? 10.422 20.719 1.046 1 98.62 88 PHE A C 1
ATOM 683 O O . PHE A 1 88 ? 10.18 19.734 0.338 1 98.62 88 PHE A O 1
ATOM 690 N N . ALA A 1 89 ? 11.523 21.391 0.933 1 98.81 89 ALA A N 1
ATOM 691 C CA . ALA A 1 89 ? 12.555 20.984 -0.018 1 98.81 89 ALA A CA 1
ATOM 692 C C . ALA A 1 89 ? 13.117 19.609 0.338 1 98.81 89 ALA A C 1
ATOM 694 O O . ALA A 1 89 ? 13.414 18.797 -0.548 1 98.81 89 ALA A O 1
ATOM 695 N N . THR A 1 90 ? 13.281 19.391 1.601 1 98.88 90 THR A N 1
ATOM 696 C CA . THR A 1 90 ? 13.773 18.094 2.061 1 98.88 90 THR A CA 1
ATOM 697 C C . THR A 1 90 ? 12.781 16.984 1.709 1 98.88 90 THR A C 1
ATOM 699 O O . THR A 1 90 ? 13.18 15.922 1.227 1 98.88 90 THR A O 1
ATOM 702 N N . ALA A 1 91 ? 11.484 17.25 1.975 1 98.88 91 ALA A N 1
ATOM 703 C CA . ALA A 1 91 ? 10.453 16.266 1.604 1 98.88 91 ALA A CA 1
ATOM 704 C C . ALA A 1 91 ? 10.484 15.992 0.104 1 98.88 91 ALA A C 1
ATOM 706 O O . ALA A 1 91 ? 10.391 14.836 -0.318 1 98.88 91 ALA A O 1
ATOM 707 N N . ALA A 1 92 ? 10.648 17 -0.706 1 98.88 92 ALA A N 1
ATOM 708 C CA . ALA A 1 92 ? 10.742 16.844 -2.154 1 98.88 92 ALA A CA 1
ATOM 709 C C . ALA A 1 92 ? 11.938 15.977 -2.529 1 98.88 92 ALA A C 1
ATOM 711 O O . ALA A 1 92 ? 11.828 15.078 -3.365 1 98.88 92 ALA A O 1
ATOM 712 N N . ALA A 1 93 ? 13.062 16.234 -1.895 1 98.88 93 ALA A N 1
ATOM 713 C CA . ALA A 1 93 ? 14.289 15.508 -2.191 1 98.88 93 ALA A CA 1
ATOM 714 C C . ALA A 1 93 ? 14.148 14.031 -1.833 1 98.88 93 ALA A C 1
ATOM 716 O O . ALA A 1 93 ? 14.648 13.156 -2.547 1 98.88 93 ALA A O 1
ATOM 717 N N . LEU A 1 94 ? 13.5 13.797 -0.747 1 98.88 94 LEU A N 1
ATOM 718 C CA . LEU A 1 94 ? 13.266 12.422 -0.331 1 98.88 94 LEU A CA 1
ATOM 719 C C . LEU A 1 94 ? 12.391 11.688 -1.344 1 98.88 94 LEU A C 1
ATOM 721 O O . LEU A 1 94 ? 12.703 10.562 -1.74 1 98.88 94 LEU A O 1
ATOM 725 N N . CYS A 1 95 ? 11.336 12.328 -1.796 1 98.75 95 CYS A N 1
ATOM 726 C CA . CYS A 1 95 ? 10.484 11.727 -2.822 1 98.75 95 CYS A CA 1
ATOM 727 C C . CYS A 1 95 ? 11.266 11.523 -4.117 1 98.75 95 CYS A C 1
ATOM 729 O O . CYS A 1 95 ? 11.164 10.469 -4.742 1 98.75 95 CYS A O 1
ATOM 731 N N . LEU A 1 96 ? 12.07 12.422 -4.5 1 98.31 96 LEU A N 1
ATOM 732 C CA . LEU A 1 96 ? 12.836 12.375 -5.738 1 98.31 96 LEU A CA 1
ATOM 733 C C . LEU A 1 96 ? 13.898 11.281 -5.68 1 98.31 96 LEU A C 1
ATOM 735 O O . LEU A 1 96 ? 14.297 10.742 -6.715 1 98.31 96 LEU A O 1
ATOM 739 N N . SER A 1 97 ? 14.32 10.938 -4.512 1 98.19 97 SER A N 1
ATOM 740 C CA . SER A 1 97 ? 15.438 10.016 -4.344 1 98.19 97 SER A CA 1
ATOM 741 C C . SER A 1 97 ? 15.047 8.602 -4.758 1 98.19 97 SER A C 1
ATOM 743 O O . SER A 1 97 ? 15.906 7.734 -4.934 1 98.19 97 SER A O 1
ATOM 745 N N . ILE A 1 98 ? 13.758 8.375 -4.918 1 96.62 98 ILE A N 1
ATOM 746 C CA . ILE A 1 98 ? 13.289 7.066 -5.355 1 96.62 98 ILE A CA 1
ATOM 747 C C . ILE A 1 98 ? 13.922 6.715 -6.699 1 96.62 98 ILE A C 1
ATOM 749 O O . ILE A 1 98 ? 14.281 5.559 -6.941 1 96.62 98 ILE A O 1
ATOM 753 N N . GLY A 1 99 ? 14.039 7.645 -7.609 1 95.88 99 GLY A N 1
ATOM 754 C CA . GLY A 1 99 ? 14.641 7.43 -8.914 1 95.88 99 GLY A CA 1
ATOM 755 C C . GLY A 1 99 ? 16.062 6.906 -8.844 1 95.88 99 GLY A C 1
ATOM 756 O O . GLY A 1 99 ? 16.328 5.781 -9.266 1 95.88 99 GLY A O 1
ATOM 757 N N . PRO A 1 100 ? 16.984 7.727 -8.234 1 97.06 100 PRO A N 1
ATOM 758 C CA . PRO A 1 100 ? 18.375 7.266 -8.078 1 97.06 100 PRO A CA 1
ATOM 759 C C . PRO A 1 100 ? 18.484 5.961 -7.293 1 97.06 100 PRO A C 1
ATOM 761 O O . PRO A 1 100 ? 19.328 5.121 -7.602 1 97.06 100 PRO A O 1
ATOM 764 N N . TRP A 1 101 ? 17.703 5.785 -6.316 1 97.25 101 TRP A N 1
ATOM 765 C CA . TRP A 1 101 ? 17.688 4.527 -5.574 1 97.25 101 TRP A CA 1
ATOM 766 C C . TRP A 1 101 ? 17.391 3.354 -6.504 1 97.25 101 TRP A C 1
ATOM 768 O O . TRP A 1 101 ? 18.062 2.32 -6.434 1 97.25 101 TRP A O 1
ATOM 778 N N . THR A 1 102 ? 16.391 3.523 -7.316 1 96.31 102 THR A N 1
ATOM 779 C CA . THR A 1 102 ? 16 2.469 -8.242 1 96.31 102 THR A CA 1
ATOM 780 C C . THR A 1 102 ? 17.125 2.16 -9.227 1 96.31 102 THR A C 1
ATOM 782 O O . THR A 1 102 ? 17.453 0.995 -9.453 1 96.31 102 THR A O 1
ATOM 785 N N . ARG A 1 103 ? 17.766 3.148 -9.789 1 95.62 103 ARG A N 1
ATOM 786 C CA . ARG A 1 103 ? 18.812 2.975 -10.789 1 95.62 103 ARG A CA 1
ATOM 787 C C . ARG A 1 103 ? 20.031 2.297 -10.188 1 95.62 103 ARG A C 1
ATOM 789 O O . ARG A 1 103 ? 20.594 1.375 -10.781 1 95.62 103 ARG A O 1
ATOM 796 N N . PHE A 1 104 ? 20.297 2.611 -8.93 1 96.5 104 PHE A N 1
ATOM 797 C CA . PHE A 1 104 ? 21.578 2.174 -8.383 1 96.5 104 PHE A CA 1
ATOM 798 C C . PHE A 1 104 ? 21.422 0.882 -7.59 1 96.5 104 PHE A C 1
ATOM 800 O O . PHE A 1 104 ? 22.328 0.046 -7.566 1 96.5 104 PHE A O 1
ATOM 807 N N . PHE A 1 105 ? 20.312 0.716 -6.957 1 95.25 105 PHE A N 1
ATOM 808 C CA . PHE A 1 105 ? 20.188 -0.446 -6.086 1 95.25 105 PHE A CA 1
ATOM 809 C C . PHE A 1 105 ? 19.281 -1.5 -6.719 1 95.25 105 PHE A C 1
ATOM 811 O O . PHE A 1 105 ? 19.438 -2.693 -6.453 1 95.25 105 PHE A O 1
ATOM 818 N N . LEU A 1 106 ? 18.375 -1.072 -7.582 1 97.62 106 LEU A N 1
ATOM 819 C CA . LEU A 1 106 ? 17.422 -2.021 -8.148 1 97.62 106 LEU A CA 1
ATOM 820 C C . LEU A 1 106 ? 17.703 -2.27 -9.625 1 97.62 106 LEU A C 1
ATOM 822 O O . LEU A 1 106 ? 17.219 -3.242 -10.203 1 97.62 106 LEU A O 1
ATOM 826 N N . GLY A 1 107 ? 18.516 -1.465 -10.203 1 97.06 107 GLY A N 1
ATOM 827 C CA . GLY A 1 107 ? 18.766 -1.537 -11.641 1 97.06 107 GLY A CA 1
ATOM 828 C C . GLY A 1 107 ? 19.312 -2.875 -12.086 1 97.06 107 GLY A C 1
ATOM 829 O O . GLY A 1 107 ? 18.797 -3.494 -13.016 1 97.06 107 GLY A O 1
ATOM 830 N N . ASN A 1 108 ? 20.344 -3.328 -11.398 1 97.56 108 ASN A N 1
ATOM 831 C CA . ASN A 1 108 ? 20.984 -4.59 -11.766 1 97.56 108 ASN A CA 1
ATOM 832 C C . ASN A 1 108 ? 20.062 -5.781 -11.484 1 97.56 108 ASN A C 1
ATOM 834 O O . ASN A 1 108 ? 20.047 -6.746 -12.25 1 97.56 108 ASN A O 1
ATOM 838 N N . ILE A 1 109 ? 19.359 -5.715 -10.398 1 98.5 109 ILE A N 1
ATOM 839 C CA . ILE A 1 109 ? 18.422 -6.77 -10.062 1 98.5 109 ILE A CA 1
ATOM 840 C C . ILE A 1 109 ? 17.344 -6.859 -11.141 1 98.5 109 ILE A C 1
ATOM 842 O O . ILE A 1 109 ? 17.016 -7.953 -11.609 1 98.5 109 ILE A O 1
ATOM 846 N N . ASN A 1 110 ? 16.812 -5.723 -11.523 1 98.25 110 ASN A N 1
ATOM 847 C CA . ASN A 1 110 ? 15.805 -5.672 -12.578 1 98.25 110 ASN A CA 1
ATOM 848 C C . ASN A 1 110 ? 16.312 -6.289 -13.875 1 98.25 110 ASN A C 1
ATOM 850 O O . ASN A 1 110 ? 15.625 -7.086 -14.508 1 98.25 110 ASN A O 1
ATOM 854 N N . LYS A 1 111 ? 17.484 -5.926 -14.266 1 98.12 111 LYS A N 1
ATOM 855 C CA . LYS A 1 111 ? 18.078 -6.445 -15.492 1 98.12 111 LYS A CA 1
ATOM 856 C C . LYS A 1 111 ? 18.188 -7.965 -15.453 1 98.12 111 LYS A C 1
ATOM 858 O O . LYS A 1 111 ? 17.828 -8.641 -16.422 1 98.12 111 LYS A O 1
ATOM 863 N N . LYS A 1 112 ? 18.656 -8.5 -14.383 1 98.56 112 LYS A N 1
ATOM 864 C CA . LYS A 1 112 ? 18.812 -9.938 -14.242 1 98.56 112 LYS A CA 1
ATOM 865 C C . LYS A 1 112 ? 17.453 -10.648 -14.258 1 98.56 112 LYS A C 1
ATOM 867 O O . LYS A 1 112 ? 17.312 -11.719 -14.852 1 98.56 112 LYS A O 1
ATOM 872 N N . LEU A 1 113 ? 16.5 -10.086 -13.633 1 98.69 113 L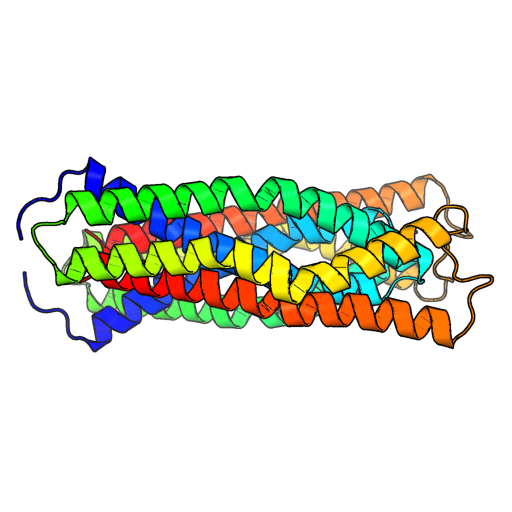EU A N 1
ATOM 873 C CA . LEU A 1 113 ? 15.164 -10.688 -13.586 1 98.69 113 LEU A CA 1
ATOM 874 C C . LEU A 1 113 ? 14.523 -10.695 -14.969 1 98.69 113 LEU A C 1
ATOM 876 O O . LEU A 1 113 ? 13.898 -11.68 -15.367 1 98.69 113 LEU A O 1
ATOM 880 N N . PHE A 1 114 ? 14.711 -9.617 -15.711 1 98.38 114 PHE A N 1
ATOM 881 C CA . PHE A 1 114 ? 14.18 -9.57 -17.062 1 98.38 114 PHE A CA 1
ATOM 882 C C . PHE A 1 114 ? 14.859 -10.609 -17.953 1 98.38 114 PHE A C 1
ATOM 884 O O . PHE A 1 114 ? 14.203 -11.242 -18.781 1 98.38 114 PHE A O 1
ATOM 891 N N . GLN A 1 115 ? 16.109 -10.773 -17.766 1 98.31 115 GLN A N 1
ATOM 892 C CA . GLN A 1 115 ? 16.828 -11.781 -18.516 1 98.31 115 GLN A CA 1
ATOM 893 C C . GLN A 1 115 ? 16.312 -13.188 -18.219 1 98.31 115 GLN A C 1
ATOM 895 O O . GLN A 1 115 ? 16.078 -13.984 -19.125 1 98.31 115 GLN A O 1
ATOM 900 N N . LYS A 1 116 ? 16.172 -13.453 -16.969 1 98 116 LYS A N 1
ATOM 901 C CA . LYS A 1 116 ? 15.664 -14.766 -16.578 1 98 116 LYS A CA 1
ATOM 902 C C . LYS A 1 116 ? 14.234 -14.977 -17.078 1 98 116 LYS A C 1
ATOM 904 O O . LYS A 1 116 ? 13.852 -16.109 -17.406 1 98 116 LYS A O 1
ATOM 909 N N . ALA A 1 117 ? 13.438 -13.961 -17 1 97.5 117 ALA A N 1
ATOM 910 C CA . ALA A 1 117 ? 12.078 -14.047 -17.516 1 97.5 117 ALA A CA 1
ATOM 911 C C . ALA A 1 117 ? 12.078 -14.359 -19 1 97.5 117 ALA A C 1
ATOM 913 O O . ALA A 1 117 ? 11.266 -15.156 -19.484 1 97.5 117 ALA A O 1
ATOM 914 N N . GLU A 1 118 ? 12.945 -13.75 -19.734 1 96.88 118 GLU A N 1
ATOM 915 C CA . GLU A 1 118 ? 13.062 -13.984 -21.172 1 96.88 118 GLU A CA 1
ATOM 916 C C . GLU A 1 118 ? 13.508 -15.414 -21.469 1 96.88 118 GLU A C 1
ATOM 918 O O . GLU A 1 118 ? 12.992 -16.062 -22.391 1 96.88 118 GLU A O 1
ATOM 923 N N . GLU A 1 119 ? 14.398 -15.914 -20.688 1 95.62 119 GLU A N 1
ATOM 924 C CA . GLU A 1 119 ? 14.938 -17.25 -20.859 1 95.62 119 GLU A CA 1
ATOM 925 C C . GLU A 1 119 ? 13.875 -18.312 -20.594 1 95.62 119 GLU A C 1
ATOM 927 O O . GLU A 1 119 ? 13.93 -19.422 -21.141 1 95.62 119 GLU A O 1
ATOM 932 N N . THR A 1 120 ? 12.93 -17.953 -19.766 1 95.38 120 THR A N 1
ATOM 933 C CA . THR A 1 120 ? 11.93 -18.938 -19.375 1 95.38 120 THR A CA 1
ATOM 934 C C . THR A 1 120 ? 10.594 -18.656 -20.047 1 95.38 120 THR A C 1
ATOM 936 O O . THR A 1 120 ? 9.578 -19.25 -19.703 1 95.38 120 THR A O 1
ATOM 939 N N . ARG A 1 121 ? 10.523 -17.766 -20.953 1 92.44 121 ARG A N 1
ATOM 940 C CA . ARG A 1 121 ? 9.281 -17.25 -21.531 1 92.44 121 ARG A CA 1
ATOM 941 C C . ARG A 1 121 ? 8.508 -18.375 -22.234 1 92.44 121 ARG A C 1
ATOM 943 O O . ARG A 1 121 ? 7.277 -18.406 -22.188 1 92.44 121 ARG A O 1
ATOM 950 N N . ASP A 1 122 ? 9.188 -19.281 -22.828 1 91.56 122 ASP A N 1
ATOM 951 C CA . ASP A 1 122 ? 8.547 -20.328 -23.625 1 91.56 122 ASP A CA 1
ATOM 952 C C . ASP A 1 122 ? 8.375 -21.609 -22.812 1 91.56 122 ASP A C 1
ATOM 954 O O . ASP A 1 122 ? 7.879 -22.609 -23.328 1 91.56 122 ASP A O 1
ATOM 958 N N . MET A 1 123 ? 8.789 -21.391 -21.609 1 89.12 123 MET A N 1
ATOM 959 C CA . MET A 1 123 ? 8.617 -22.562 -20.75 1 89.12 123 MET A CA 1
ATOM 960 C C . MET A 1 123 ? 7.215 -22.609 -20.156 1 89.12 123 MET A C 1
ATOM 962 O O . MET A 1 123 ? 6.551 -21.562 -20.047 1 89.12 123 MET A O 1
ATOM 966 N N . GLY A 1 124 ? 6.68 -23.797 -19.953 1 88 124 GLY A N 1
ATOM 967 C CA . GLY A 1 124 ? 5.461 -23.891 -19.156 1 88 124 GLY A CA 1
ATOM 968 C C . GLY A 1 124 ? 5.598 -23.281 -17.781 1 88 124 GLY A C 1
ATOM 969 O O . GLY A 1 124 ? 6.688 -22.859 -17.391 1 88 124 GLY A O 1
ATOM 970 N N . ILE A 1 125 ? 4.543 -23.141 -17.062 1 88.56 125 ILE A N 1
ATOM 971 C CA . ILE A 1 125 ? 4.574 -22.422 -15.797 1 88.56 125 ILE A CA 1
ATOM 972 C C . ILE A 1 125 ? 5.285 -23.266 -14.75 1 88.56 125 ILE A C 1
ATOM 974 O O . ILE A 1 125 ? 5.68 -22.766 -13.695 1 88.56 125 ILE A O 1
ATOM 978 N N . MET A 1 126 ? 5.383 -24.484 -15.141 1 87.5 126 MET A N 1
ATOM 979 C CA . MET A 1 126 ? 6.082 -25.375 -14.211 1 87.5 126 MET A CA 1
ATOM 980 C C . MET A 1 126 ? 7.59 -25.266 -14.383 1 87.5 126 MET A C 1
ATOM 982 O O . MET A 1 126 ? 8.07 -24.875 -15.453 1 87.5 126 MET A O 1
ATOM 986 N N . ALA A 1 127 ? 8.375 -25.438 -13.469 1 89.31 127 ALA A N 1
ATOM 987 C CA . ALA A 1 127 ? 9.828 -25.297 -13.5 1 89.31 127 ALA A CA 1
ATOM 988 C C . ALA A 1 127 ? 10.484 -26.531 -14.094 1 89.31 127 ALA A C 1
ATOM 990 O O . ALA A 1 127 ? 11.57 -26.938 -13.664 1 89.31 127 ALA A O 1
ATOM 991 N N . VAL A 1 128 ? 9.742 -26.984 -15.055 1 87.44 128 VAL A N 1
ATOM 992 C CA . VAL A 1 128 ? 10.305 -28.156 -15.711 1 87.44 128 VAL A CA 1
ATOM 993 C C . VAL A 1 128 ? 11.477 -27.75 -16.594 1 87.44 128 VAL A C 1
ATOM 995 O O . VAL A 1 128 ? 11.352 -26.828 -17.422 1 87.44 128 VAL A O 1
ATOM 998 N N . GLY A 1 129 ? 12.727 -28.25 -16.312 1 89.81 129 GLY A N 1
ATOM 999 C CA . GLY A 1 129 ? 13.891 -27.953 -17.125 1 89.81 129 GLY A CA 1
ATOM 1000 C C . GLY A 1 129 ? 14.875 -27.031 -16.438 1 89.81 129 GLY A C 1
ATOM 1001 O O . GLY A 1 129 ? 15.969 -26.781 -16.969 1 89.81 129 GLY A O 1
ATOM 1002 N N . LEU A 1 130 ? 14.461 -26.453 -15.406 1 94.25 130 LEU A N 1
ATOM 1003 C CA . LEU A 1 130 ? 15.375 -25.625 -14.633 1 94.25 130 LEU A CA 1
ATOM 1004 C C . LEU A 1 130 ? 16.094 -26.438 -13.57 1 94.25 130 LEU A C 1
ATOM 1006 O O . LEU A 1 130 ? 15.508 -27.328 -12.945 1 94.25 130 LEU A O 1
ATOM 1010 N N . THR A 1 131 ? 17.391 -26.125 -13.445 1 95.56 131 THR A N 1
ATOM 1011 C CA . THR A 1 131 ? 18.141 -26.734 -12.352 1 95.56 131 THR A CA 1
ATOM 1012 C C . THR A 1 131 ? 17.734 -26.109 -11.008 1 95.56 131 THR A C 1
ATOM 1014 O O . THR A 1 131 ? 17.156 -25.031 -10.969 1 95.56 131 THR A O 1
ATOM 1017 N N . GLN A 1 132 ? 18.016 -26.828 -9.938 1 95.94 132 GLN A N 1
ATOM 1018 C CA . GLN A 1 132 ? 17.75 -26.297 -8.609 1 95.94 132 GLN A CA 1
ATOM 1019 C C . GLN A 1 132 ? 18.469 -24.969 -8.383 1 95.94 132 GLN A C 1
ATOM 1021 O O . GLN A 1 132 ? 17.922 -24.062 -7.766 1 95.94 132 GLN A O 1
ATOM 1026 N N . GLU A 1 133 ? 19.625 -24.859 -8.898 1 96.06 133 GLU A N 1
ATOM 1027 C CA . GLU A 1 133 ? 20.422 -23.641 -8.766 1 96.06 133 GLU A CA 1
ATOM 1028 C C . GLU A 1 133 ? 19.766 -22.469 -9.5 1 96.06 133 GLU A C 1
ATOM 1030 O O . GLU A 1 133 ? 19.75 -21.344 -9 1 96.06 133 GLU A O 1
ATOM 1035 N N . GLU A 1 134 ? 19.266 -22.734 -10.641 1 95.81 134 GLU A N 1
ATOM 1036 C CA . GLU A 1 134 ? 18.594 -21.703 -11.422 1 95.81 134 GLU A CA 1
ATOM 1037 C C . GLU A 1 134 ? 17.312 -21.234 -10.727 1 95.81 134 GLU A C 1
ATOM 1039 O O . GLU A 1 134 ? 17.016 -20.031 -10.703 1 95.81 134 GLU A O 1
ATOM 1044 N N . GLU A 1 135 ? 16.594 -22.188 -10.211 1 96.81 135 GLU A N 1
ATOM 1045 C CA . GLU A 1 135 ? 15.367 -21.859 -9.5 1 96.81 135 GLU A CA 1
ATOM 1046 C C . GLU A 1 135 ? 15.656 -21.031 -8.25 1 96.81 135 GLU A C 1
ATOM 1048 O O . GLU A 1 135 ? 15.008 -20 -8.023 1 96.81 135 GLU A O 1
ATOM 1053 N N . GLU A 1 136 ? 16.594 -21.484 -7.48 1 97.19 136 GLU A N 1
ATOM 1054 C CA . GLU A 1 136 ? 16.953 -20.781 -6.258 1 97.19 136 GLU A CA 1
ATOM 1055 C C . GLU A 1 136 ? 17.516 -19.391 -6.57 1 97.19 136 GLU A C 1
ATOM 1057 O O . GLU A 1 136 ? 17.266 -18.438 -5.832 1 97.19 136 GLU A O 1
ATOM 1062 N N . GLY A 1 137 ? 18.281 -19.297 -7.613 1 98 137 GLY A N 1
ATOM 1063 C CA . GLY A 1 137 ? 18.812 -18.016 -8.031 1 98 137 GLY A CA 1
ATOM 1064 C C . GLY A 1 137 ? 17.719 -17.016 -8.406 1 98 137 GLY A C 1
ATOM 1065 O O . GLY A 1 137 ? 17.797 -15.844 -8.039 1 98 137 GLY A O 1
ATOM 1066 N N . ALA A 1 138 ? 16.781 -17.438 -9.172 1 98.31 138 ALA A N 1
ATOM 1067 C CA . ALA A 1 138 ? 15.664 -16.562 -9.555 1 98.31 138 ALA A CA 1
ATOM 1068 C C . ALA A 1 138 ? 14.859 -16.125 -8.336 1 98.31 138 ALA A C 1
ATOM 1070 O O . ALA A 1 138 ? 14.523 -14.945 -8.203 1 98.31 138 ALA A O 1
ATOM 1071 N N . LYS A 1 139 ? 14.547 -17.047 -7.48 1 98.62 139 LYS A N 1
ATOM 1072 C CA . LYS A 1 139 ? 13.797 -16.734 -6.27 1 98.62 139 LYS A CA 1
ATOM 1073 C C . LYS A 1 139 ? 14.578 -15.758 -5.383 1 98.62 139 LYS A C 1
ATOM 1075 O O . LYS A 1 139 ? 13.992 -14.875 -4.758 1 98.62 139 LYS A O 1
ATOM 1080 N N . TYR A 1 140 ? 15.867 -15.992 -5.332 1 98.69 140 TYR A N 1
ATOM 1081 C CA . TYR A 1 140 ? 16.719 -15.094 -4.574 1 98.69 140 TYR A CA 1
ATOM 1082 C C . TYR A 1 140 ? 16.641 -13.672 -5.117 1 98.69 140 TYR A C 1
ATOM 1084 O O . TYR A 1 140 ? 16.547 -12.711 -4.352 1 98.69 140 TYR A O 1
ATOM 1092 N N . LEU A 1 141 ? 16.656 -13.477 -6.367 1 98.75 141 LEU A N 1
ATOM 1093 C CA . LEU A 1 141 ? 16.594 -12.164 -6.992 1 98.75 141 LEU A CA 1
ATOM 1094 C C . LEU A 1 141 ? 15.266 -11.477 -6.688 1 98.75 141 LEU A C 1
ATOM 1096 O O . LEU A 1 141 ? 15.227 -10.273 -6.414 1 98.75 141 LEU A O 1
ATOM 1100 N N . VAL A 1 142 ? 14.172 -12.234 -6.781 1 98.88 142 VAL A N 1
ATOM 1101 C CA . VAL A 1 142 ? 12.8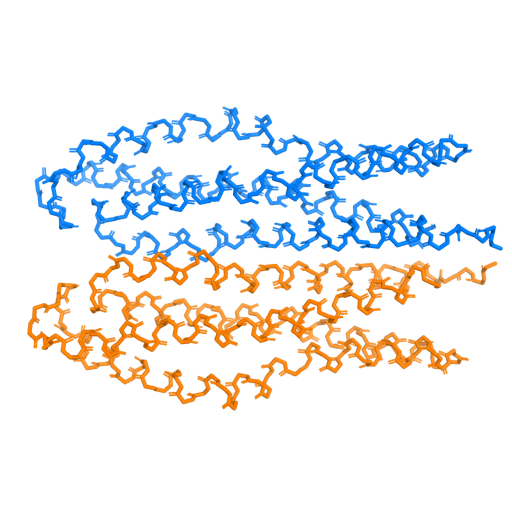59 -11.672 -6.477 1 98.88 142 VAL A CA 1
ATOM 1102 C C . VAL A 1 142 ? 12.805 -11.25 -5.012 1 98.88 142 VAL A C 1
ATOM 1104 O O . VAL A 1 142 ? 12.281 -10.18 -4.684 1 98.88 142 VAL A O 1
ATOM 1107 N N . ASP A 1 143 ? 13.336 -12.086 -4.188 1 98.75 143 ASP A N 1
ATOM 1108 C CA . ASP A 1 143 ? 13.398 -11.75 -2.768 1 98.75 143 ASP A CA 1
ATOM 1109 C C . ASP A 1 143 ? 14.25 -10.5 -2.535 1 98.75 143 ASP A C 1
ATOM 1111 O O . ASP A 1 143 ? 13.883 -9.633 -1.74 1 98.75 143 ASP A O 1
ATOM 1115 N N . GLN A 1 144 ? 15.359 -10.359 -3.195 1 98.56 144 GLN A N 1
ATOM 1116 C CA . GLN A 1 144 ? 16.219 -9.188 -3.105 1 98.56 144 GLN A CA 1
ATOM 1117 C C . GLN A 1 144 ? 15.5 -7.934 -3.594 1 98.56 144 GLN A C 1
ATOM 1119 O O . GLN A 1 144 ? 15.664 -6.855 -3.023 1 98.56 144 GLN A O 1
ATOM 1124 N N . TRP A 1 145 ? 14.836 -8.102 -4.621 1 98.75 145 TRP A N 1
ATOM 1125 C CA . TRP A 1 145 ? 14.055 -6.977 -5.117 1 98.75 145 TRP A CA 1
ATOM 1126 C C . TRP A 1 145 ? 13.133 -6.434 -4.027 1 98.75 145 TRP A C 1
ATOM 1128 O O . TRP A 1 145 ? 13.055 -5.223 -3.82 1 98.75 145 TRP A O 1
ATOM 1138 N N . GLY A 1 146 ? 12.43 -7.344 -3.348 1 98.69 146 GLY A N 1
ATOM 1139 C CA . GLY A 1 146 ? 11.562 -6.934 -2.252 1 98.69 146 GLY A CA 1
ATOM 1140 C C . GLY A 1 146 ? 12.305 -6.215 -1.143 1 98.69 146 GLY A C 1
ATOM 1141 O O . GLY A 1 146 ? 11.805 -5.234 -0.587 1 98.69 146 GLY A O 1
ATOM 1142 N N . LEU A 1 147 ? 13.438 -6.707 -0.872 1 98.5 147 LEU A N 1
ATOM 1143 C CA . LEU A 1 147 ? 14.242 -6.125 0.198 1 98.5 147 LEU A CA 1
ATOM 1144 C C . LEU A 1 147 ? 14.703 -4.719 -0.171 1 98.5 147 LEU A C 1
ATOM 1146 O O . LEU A 1 147 ? 14.562 -3.785 0.62 1 98.5 147 LEU A O 1
ATOM 1150 N N . TYR A 1 148 ? 15.203 -4.547 -1.326 1 98.38 148 TYR A N 1
ATOM 1151 C CA . TYR A 1 148 ? 15.719 -3.246 -1.74 1 98.38 148 TYR A CA 1
ATOM 1152 C C . TYR A 1 148 ? 14.586 -2.264 -2.002 1 98.38 148 TYR A C 1
ATOM 1154 O O . TYR A 1 148 ? 14.758 -1.053 -1.848 1 98.38 148 TYR A O 1
ATOM 1162 N N . ASN A 1 149 ? 13.453 -2.803 -2.379 1 98.62 149 ASN A N 1
ATOM 1163 C CA . ASN A 1 149 ? 12.281 -1.938 -2.523 1 98.62 149 ASN A CA 1
ATOM 1164 C C . ASN A 1 149 ? 11.938 -1.237 -1.212 1 98.62 149 ASN A C 1
ATOM 1166 O O . ASN A 1 149 ? 11.391 -0.135 -1.218 1 98.62 149 ASN A O 1
ATOM 1170 N N . LEU A 1 150 ? 12.328 -1.762 -0.08 1 98.44 150 LEU A N 1
ATOM 1171 C CA . LEU A 1 150 ? 12.047 -1.151 1.216 1 98.44 150 LEU A CA 1
ATOM 1172 C C . LEU A 1 150 ? 12.75 0.2 1.339 1 98.44 150 LEU A C 1
ATOM 1174 O O . LEU A 1 150 ? 12.258 1.094 2.035 1 98.44 150 LEU A O 1
ATOM 1178 N N . GLY A 1 151 ? 13.875 0.32 0.668 1 98.19 151 GLY A N 1
ATOM 1179 C CA . GLY A 1 151 ? 14.523 1.621 0.648 1 98.19 151 GLY A CA 1
ATOM 1180 C C . GLY A 1 151 ? 13.648 2.713 0.059 1 98.19 151 GLY A C 1
ATOM 1181 O O . GLY A 1 151 ? 13.641 3.842 0.557 1 98.19 151 GLY A O 1
ATOM 1182 N N . ARG A 1 152 ? 12.953 2.385 -1 1 98.31 152 ARG A N 1
ATOM 1183 C CA . ARG A 1 152 ? 12.023 3.336 -1.591 1 98.31 152 ARG A CA 1
ATOM 1184 C C . ARG A 1 152 ? 10.891 3.67 -0.62 1 98.31 152 ARG A C 1
ATOM 1186 O O . ARG A 1 152 ? 10.5 4.832 -0.496 1 98.31 152 ARG A O 1
ATOM 1193 N N . SER A 1 153 ? 10.406 2.668 0.065 1 98.5 153 SER A N 1
ATOM 1194 C CA . SER A 1 153 ? 9.352 2.879 1.053 1 98.5 153 SER A CA 1
ATOM 1195 C C . SER A 1 153 ? 9.82 3.795 2.176 1 98.5 153 SER A C 1
ATOM 1197 O O . SER A 1 153 ? 9.062 4.645 2.652 1 98.5 153 SER A O 1
ATOM 1199 N N . VAL A 1 154 ? 10.992 3.584 2.617 1 98.44 154 VAL A N 1
ATOM 1200 C CA . VAL A 1 154 ? 11.555 4.41 3.682 1 98.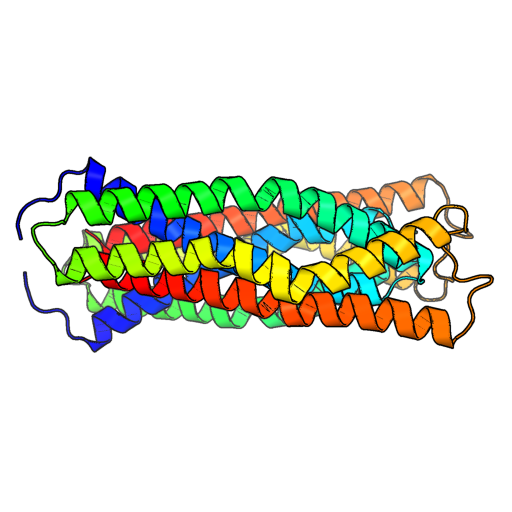44 154 VAL A CA 1
ATOM 1201 C C . VAL A 1 154 ? 11.68 5.855 3.205 1 98.44 154 VAL A C 1
ATOM 1203 O O . VAL A 1 154 ? 11.289 6.785 3.916 1 98.44 154 VAL A O 1
ATOM 1206 N N . ALA A 1 155 ? 12.188 6.078 2.01 1 98.69 155 ALA A N 1
ATOM 1207 C CA . ALA A 1 155 ? 12.344 7.426 1.468 1 98.69 155 ALA A CA 1
ATOM 1208 C C . ALA A 1 155 ? 10.984 8.125 1.344 1 98.69 155 ALA A C 1
ATOM 1210 O O . ALA A 1 155 ? 10.82 9.258 1.797 1 98.69 155 ALA A O 1
ATOM 1211 N N . LEU A 1 156 ? 10.055 7.426 0.725 1 98.88 156 LEU A N 1
ATOM 1212 C CA . LEU A 1 156 ? 8.711 7.988 0.577 1 98.88 156 LEU A CA 1
ATOM 1213 C C . LEU A 1 156 ? 8.078 8.242 1.938 1 98.88 156 LEU A C 1
ATOM 1215 O O . LEU A 1 156 ? 7.426 9.273 2.143 1 98.88 156 LEU A O 1
ATOM 1219 N N . GLY A 1 157 ? 8.273 7.258 2.857 1 98.81 157 GLY A N 1
ATOM 1220 C CA . GLY A 1 157 ? 7.75 7.426 4.203 1 98.81 157 GLY A CA 1
ATOM 1221 C C . GLY A 1 157 ? 8.32 8.633 4.918 1 98.81 157 GLY A C 1
ATOM 1222 O O . GLY A 1 157 ? 7.574 9.422 5.508 1 98.81 157 GLY A O 1
ATOM 1223 N N . LEU A 1 158 ? 9.609 8.781 4.867 1 98.75 158 LEU A N 1
ATOM 1224 C CA . LEU A 1 158 ? 10.258 9.93 5.496 1 98.75 158 LEU A CA 1
ATOM 1225 C C . LEU A 1 158 ? 9.797 11.234 4.855 1 98.75 158 LEU A C 1
ATOM 1227 O O . LEU A 1 158 ? 9.648 12.25 5.539 1 98.75 158 LEU A O 1
ATOM 1231 N N . GLY A 1 159 ? 9.664 11.234 3.533 1 98.81 159 GLY A N 1
ATOM 1232 C CA . GLY A 1 159 ? 9.094 12.406 2.885 1 98.81 159 GLY A CA 1
ATOM 1233 C C . GLY A 1 159 ? 7.734 12.789 3.43 1 98.81 159 GLY A C 1
ATOM 1234 O O . GLY A 1 159 ? 7.469 13.969 3.686 1 98.81 159 GLY A O 1
ATOM 1235 N N . GLY A 1 160 ? 6.871 11.781 3.576 1 98.62 160 GLY A N 1
ATOM 1236 C CA . GLY A 1 160 ? 5.57 12.016 4.176 1 98.62 160 GLY A CA 1
ATOM 1237 C C . GLY A 1 160 ? 5.652 12.57 5.586 1 98.62 160 GLY A C 1
ATOM 1238 O O . GLY A 1 160 ? 4.906 13.484 5.945 1 98.62 160 GLY A O 1
ATOM 1239 N N . VAL A 1 161 ? 6.531 12.031 6.363 1 98.31 161 VAL A N 1
ATOM 1240 C CA . VAL A 1 161 ? 6.691 12.438 7.754 1 98.31 161 VAL A CA 1
ATOM 1241 C C . VAL A 1 161 ? 7.18 13.883 7.816 1 98.31 161 VAL A C 1
ATOM 1243 O O . VAL A 1 161 ? 6.629 14.703 8.562 1 98.31 161 VAL A O 1
ATOM 1246 N N . VAL A 1 162 ? 8.18 14.234 7.047 1 98.38 162 VAL A N 1
ATOM 1247 C CA . VAL A 1 162 ? 8.711 15.594 7.023 1 98.38 162 VAL A CA 1
ATOM 1248 C C . VAL A 1 162 ? 7.637 16.562 6.547 1 98.38 162 VAL A C 1
ATOM 1250 O O . VAL A 1 162 ? 7.445 17.625 7.141 1 98.38 162 VAL A O 1
ATOM 1253 N N . GLY A 1 163 ? 6.965 16.188 5.438 1 98 163 GLY A N 1
ATOM 1254 C CA . GLY A 1 163 ? 5.871 17.016 4.953 1 98 163 GLY A CA 1
ATOM 1255 C C . GLY A 1 163 ? 4.793 17.234 5.996 1 98 163 GLY A C 1
ATOM 1256 O O . GLY A 1 163 ? 4.359 18.375 6.211 1 98 163 GLY A O 1
ATOM 1257 N N . LEU A 1 164 ? 4.434 16.172 6.652 1 97.19 164 LEU A N 1
ATOM 1258 C CA . LEU A 1 164 ? 3.359 16.234 7.641 1 97.19 164 LEU A CA 1
ATOM 1259 C C . LEU A 1 164 ? 3.766 17.094 8.828 1 97.19 164 LEU A C 1
ATOM 1261 O O . LEU A 1 164 ? 3 17.953 9.273 1 97.19 164 LEU A O 1
ATOM 1265 N N . TYR A 1 165 ? 4.922 16.953 9.305 1 94.62 165 TYR A N 1
ATOM 1266 C CA . TYR A 1 165 ? 5.398 17.75 10.422 1 94.62 165 TYR A CA 1
ATOM 1267 C C . TYR A 1 165 ? 5.488 19.234 10.039 1 94.62 165 TYR A C 1
ATOM 1269 O O . TYR A 1 165 ? 5.258 20.109 10.875 1 94.62 165 TYR A O 1
ATOM 1277 N N . THR A 1 166 ? 5.828 19.453 8.875 1 95.31 166 THR A N 1
ATOM 1278 C CA . THR A 1 166 ? 5.953 20.828 8.414 1 95.31 166 THR A CA 1
ATOM 1279 C C . THR A 1 166 ? 4.59 21.5 8.367 1 95.31 166 THR A C 1
ATOM 1281 O O . THR A 1 166 ? 4.457 22.672 8.766 1 95.31 166 THR A O 1
ATOM 1284 N N . VAL A 1 167 ? 3.594 20.766 7.961 1 93.81 167 VAL A N 1
ATOM 1285 C CA . VAL A 1 167 ? 2.303 21.406 7.742 1 93.81 167 VAL A CA 1
ATOM 1286 C C . VAL A 1 167 ? 1.562 21.547 9.07 1 93.81 167 VAL A C 1
ATOM 1288 O O . VAL A 1 167 ? 0.617 22.328 9.18 1 93.81 167 VAL A O 1
ATOM 1291 N N . ILE A 1 168 ? 1.946 20.859 10.109 1 91.06 168 ILE A N 1
ATOM 1292 C CA . ILE A 1 168 ? 1.229 20.969 11.375 1 91.06 168 ILE A CA 1
ATOM 1293 C C . ILE A 1 168 ? 1.996 21.891 12.32 1 91.06 168 ILE A C 1
ATOM 1295 O O . ILE A 1 168 ? 1.536 22.172 13.438 1 91.06 168 ILE A O 1
ATOM 1299 N N . SER A 1 169 ? 3.223 22.297 11.977 1 83.69 169 SER A N 1
ATOM 1300 C CA . SER A 1 169 ? 4.012 23.234 12.766 1 83.69 169 SER A CA 1
ATOM 1301 C C . SER A 1 169 ? 3.789 24.672 12.305 1 83.69 169 SER A C 1
ATOM 1303 O O . SER A 1 169 ? 3.443 24.906 11.148 1 83.69 169 SER A O 1
ATOM 1305 N N . MET B 1 1 ? -1.707 31.547 18.625 1 37.81 1 MET B N 1
ATOM 1306 C CA . MET B 1 1 ? -2.111 30.172 18.312 1 37.81 1 MET B CA 1
ATOM 1307 C C . MET B 1 1 ? -1.895 29.266 19.516 1 37.81 1 MET B C 1
ATOM 1309 O O . MET B 1 1 ? -0.782 29.156 20.031 1 37.81 1 MET B O 1
ATOM 1313 N N . SER B 1 2 ? -2.717 29.016 20.453 1 47.31 2 SER B N 1
ATOM 1314 C CA . SER B 1 2 ? -2.574 28.312 21.719 1 47.31 2 SER B CA 1
ATOM 1315 C C . SER B 1 2 ? -1.735 27.047 21.547 1 47.31 2 SER B C 1
ATOM 1317 O O . SER B 1 2 ? -1.912 26.297 20.594 1 47.31 2 SER B O 1
ATOM 1319 N N . SER B 1 3 ? -0.401 26.953 22 1 62.38 3 SER B N 1
ATOM 1320 C CA . SER B 1 3 ? 0.764 26.094 21.844 1 62.38 3 SER B CA 1
ATOM 1321 C C . SER B 1 3 ? 0.43 24.641 22.188 1 62.38 3 SER B C 1
ATOM 1323 O O . SER B 1 3 ? 0.16 24.328 23.344 1 62.38 3 SER B O 1
ATOM 1325 N N . GLN B 1 4 ? -0.322 23.859 21.344 1 74.94 4 GLN B N 1
ATOM 1326 C CA . GLN B 1 4 ? -0.559 22.438 21.578 1 74.94 4 GLN B CA 1
ATOM 1327 C C . GLN B 1 4 ? 0.698 21.75 22.109 1 74.94 4 GLN B C 1
ATOM 1329 O O . GLN B 1 4 ? 1.813 22.109 21.719 1 74.94 4 GLN B O 1
ATOM 1334 N N . SER B 1 5 ? 0.494 21.125 23.188 1 87.12 5 SER B N 1
ATOM 1335 C CA . SER B 1 5 ? 1.621 20.375 23.734 1 87.12 5 SER B CA 1
ATOM 1336 C C . SER B 1 5 ? 2.312 19.547 22.656 1 87.12 5 SER B C 1
ATOM 1338 O O . SER B 1 5 ? 1.664 19.078 21.719 1 87.12 5 SER B O 1
ATOM 1340 N N . PRO B 1 6 ? 3.584 19.547 22.703 1 88.5 6 PRO B N 1
ATOM 1341 C CA . PRO B 1 6 ? 4.332 18.734 21.734 1 88.5 6 PRO B CA 1
ATOM 1342 C C . PRO B 1 6 ? 3.83 17.297 21.656 1 88.5 6 PRO B C 1
ATOM 1344 O O . PRO B 1 6 ? 3.857 16.688 20.594 1 88.5 6 PRO B O 1
ATOM 1347 N N . SER B 1 7 ? 3.35 16.844 22.734 1 90.12 7 SER B N 1
ATOM 1348 C CA . SER B 1 7 ? 2.85 15.469 22.766 1 90.12 7 SER B CA 1
ATOM 1349 C C . SER B 1 7 ? 1.594 15.32 21.906 1 90.12 7 SER B C 1
ATOM 1351 O O . SER B 1 7 ? 1.448 14.336 21.172 1 90.12 7 SER B O 1
ATOM 1353 N N . LEU B 1 8 ? 0.724 16.266 22 1 92.25 8 LEU B N 1
ATOM 1354 C CA . LEU B 1 8 ? -0.51 16.203 21.234 1 92.25 8 LEU B CA 1
ATOM 1355 C C . LEU B 1 8 ? -0.226 16.391 19.75 1 92.25 8 LEU B C 1
ATOM 1357 O O . LEU B 1 8 ? -0.848 15.75 18.906 1 92.25 8 LEU B O 1
ATOM 1361 N N . ARG B 1 9 ? 0.697 17.188 19.5 1 92.12 9 ARG B N 1
ATOM 1362 C CA . ARG B 1 9 ? 1.082 17.422 18.109 1 92.12 9 ARG B CA 1
ATOM 1363 C C . ARG B 1 9 ? 1.695 16.172 17.484 1 92.12 9 ARG B C 1
ATOM 1365 O O . ARG B 1 9 ? 1.388 15.812 16.359 1 92.12 9 ARG B O 1
ATOM 1372 N N . ASN B 1 10 ? 2.504 15.508 18.266 1 94.5 10 ASN B N 1
ATOM 1373 C CA . ASN B 1 10 ? 3.129 14.273 17.797 1 94.5 10 ASN B CA 1
ATOM 1374 C C . ASN B 1 10 ? 2.1 13.172 17.594 1 94.5 10 ASN B C 1
ATOM 1376 O O . ASN B 1 10 ? 2.211 12.383 16.656 1 94.5 10 ASN B O 1
ATOM 1380 N N . LEU B 1 11 ? 1.166 13.109 18.469 1 96.44 11 LEU B N 1
ATOM 1381 C CA . LEU B 1 11 ? 0.115 12.109 18.328 1 96.44 11 LEU B CA 1
ATOM 1382 C C . LEU B 1 11 ? -0.715 12.359 17.078 1 96.44 11 LEU B C 1
ATOM 1384 O O . LEU B 1 11 ? -1.042 11.422 16.344 1 96.44 11 LEU B O 1
ATOM 1388 N N . GLN B 1 12 ? -1.019 13.617 16.812 1 96.69 12 GLN B N 1
ATOM 1389 C CA . GLN B 1 12 ? -1.768 13.977 15.609 1 96.69 12 GLN B CA 1
ATOM 1390 C C . GLN B 1 12 ? -1.004 13.594 14.344 1 96.69 12 GLN B C 1
ATOM 1392 O O . GLN B 1 12 ? -1.554 12.938 13.453 1 96.69 12 GLN B O 1
ATOM 1397 N N . ALA B 1 13 ? 0.229 13.938 14.344 1 96 13 ALA B N 1
ATOM 1398 C CA . ALA B 1 13 ? 1.05 13.703 13.164 1 96 13 ALA B CA 1
ATOM 1399 C C . ALA B 1 13 ? 1.225 12.211 12.898 1 96 13 ALA B C 1
ATOM 1401 O O . ALA B 1 13 ? 1.05 11.742 11.773 1 96 13 ALA B O 1
ATOM 1402 N N . SER B 1 14 ? 1.512 11.492 13.953 1 97.75 14 SER B N 1
ATOM 1403 C CA . SER B 1 14 ? 1.761 10.07 13.773 1 97.75 14 SER B CA 1
ATOM 1404 C C . SER B 1 14 ? 0.486 9.328 13.383 1 97.75 14 SER B C 1
ATOM 1406 O O . SER B 1 14 ? 0.53 8.375 12.602 1 97.75 14 SER B O 1
ATOM 1408 N N . THR B 1 15 ? -0.63 9.766 13.922 1 98.62 15 THR B N 1
ATOM 1409 C CA . THR B 1 15 ? -1.895 9.102 13.617 1 98.62 15 THR B CA 1
ATOM 1410 C C . THR B 1 15 ? -2.283 9.328 12.156 1 98.62 15 THR B C 1
ATOM 1412 O O . THR B 1 15 ? -2.652 8.383 11.453 1 98.62 15 THR B O 1
ATOM 1415 N N . VAL B 1 16 ? -2.152 10.539 11.711 1 98.5 16 VAL B N 1
ATOM 1416 C CA . VAL B 1 16 ? -2.527 10.891 10.344 1 98.5 16 VAL B CA 1
ATOM 1417 C C . VAL B 1 16 ? -1.596 10.188 9.352 1 98.5 16 VAL B C 1
ATOM 1419 O O . VAL B 1 16 ? -2.041 9.672 8.328 1 98.5 16 VAL B O 1
ATOM 1422 N N . PHE B 1 17 ? -0.328 10.164 9.68 1 98.75 17 PHE B N 1
ATOM 1423 C CA . PHE B 1 17 ? 0.62 9.469 8.812 1 98.75 17 PHE B CA 1
ATOM 1424 C C . PHE B 1 17 ? 0.281 7.988 8.719 1 98.75 17 PHE B C 1
ATOM 1426 O O . PHE B 1 17 ? 0.194 7.434 7.625 1 98.75 17 PHE B O 1
ATOM 1433 N N . LEU B 1 18 ? 0.152 7.371 9.891 1 98.81 18 LEU B N 1
ATOM 1434 C CA . LEU B 1 18 ? -0.156 5.945 9.953 1 98.81 18 LEU B CA 1
ATOM 1435 C C . LEU B 1 18 ? -1.436 5.637 9.188 1 98.81 18 LEU B C 1
ATOM 1437 O O . LEU B 1 18 ? -1.472 4.699 8.383 1 98.81 18 LEU B O 1
ATOM 1441 N N . ASN B 1 19 ? -2.461 6.43 9.422 1 98.94 19 ASN B N 1
ATOM 1442 C CA . ASN B 1 19 ? -3.752 6.23 8.766 1 98.94 19 ASN B CA 1
ATOM 1443 C C . ASN B 1 19 ? -3.633 6.328 7.25 1 98.94 19 ASN B C 1
ATOM 1445 O O . ASN B 1 19 ? -4.148 5.477 6.523 1 98.94 19 ASN B O 1
ATOM 1449 N N . SER B 1 20 ? -2.93 7.32 6.734 1 98.88 20 SER B N 1
ATOM 1450 C CA . SER B 1 20 ? -2.775 7.516 5.293 1 98.88 20 SER B CA 1
ATOM 1451 C C . SER B 1 20 ? -1.93 6.406 4.676 1 98.88 20 SER B C 1
ATOM 1453 O O . SER B 1 20 ? -2.238 5.922 3.586 1 98.88 20 SER B O 1
ATOM 1455 N N . ALA B 1 21 ? -0.912 6.012 5.391 1 98.81 21 ALA B N 1
ATOM 1456 C CA . ALA B 1 21 ? -0.039 4.949 4.902 1 98.81 21 ALA B CA 1
ATOM 1457 C C . ALA B 1 21 ? -0.779 3.615 4.84 1 98.81 21 ALA B C 1
ATOM 1459 O O . ALA B 1 21 ? -0.615 2.852 3.887 1 98.81 21 ALA B O 1
ATOM 1460 N N . VAL B 1 22 ? -1.581 3.361 5.895 1 98.81 22 VAL B N 1
ATOM 1461 C CA . VAL B 1 22 ? -2.314 2.102 5.938 1 98.81 22 VAL B CA 1
ATOM 1462 C C . VAL B 1 22 ? -3.365 2.076 4.828 1 98.81 22 VAL B C 1
ATOM 1464 O O . VAL B 1 22 ? -3.637 1.022 4.246 1 98.81 22 VAL B O 1
ATOM 1467 N N . ALA B 1 23 ? -3.936 3.225 4.512 1 98.88 23 ALA B N 1
ATOM 1468 C CA . ALA B 1 23 ? -4.855 3.305 3.381 1 98.88 23 ALA B CA 1
ATOM 1469 C C . ALA B 1 23 ? -4.168 2.875 2.086 1 98.88 23 ALA B C 1
ATOM 1471 O O . ALA B 1 23 ? -4.734 2.107 1.303 1 98.88 23 ALA B O 1
ATOM 1472 N N . GLY B 1 24 ? -2.973 3.365 1.834 1 98.69 24 GLY B N 1
ATOM 1473 C CA . GLY B 1 24 ? -2.203 2.953 0.671 1 98.69 24 GLY B CA 1
ATOM 1474 C C . GLY B 1 24 ? -1.85 1.479 0.681 1 98.69 24 GLY B C 1
ATOM 1475 O O . GLY B 1 24 ? -1.935 0.807 -0.349 1 98.69 24 GLY B O 1
ATOM 1476 N N . LEU B 1 25 ? -1.401 1.074 1.853 1 98.62 25 LEU B N 1
ATOM 1477 C CA . LEU B 1 25 ? -1.056 -0.333 2.021 1 98.62 25 LEU B CA 1
ATOM 1478 C C . LEU B 1 25 ? -2.227 -1.23 1.636 1 98.62 25 LEU B C 1
ATOM 1480 O O . LEU B 1 25 ? -2.051 -2.205 0.902 1 98.62 25 LEU B O 1
ATOM 1484 N N . ASN B 1 26 ? -3.396 -0.89 2.143 1 98.75 26 ASN B N 1
ATOM 1485 C CA . ASN B 1 26 ? -4.59 -1.673 1.837 1 98.75 26 ASN B CA 1
ATOM 1486 C C . ASN B 1 26 ? -4.953 -1.585 0.358 1 98.75 26 ASN B C 1
ATOM 1488 O O . ASN B 1 26 ? -5.367 -2.578 -0.245 1 98.75 26 ASN B O 1
ATOM 1492 N N . LEU B 1 27 ? -4.836 -0.484 -0.21 1 98.62 27 LEU B N 1
ATOM 1493 C CA . LEU B 1 27 ? -5.109 -0.308 -1.633 1 98.62 27 LEU B CA 1
ATOM 1494 C C . LEU B 1 27 ? -4.207 -1.207 -2.473 1 98.62 27 LEU B C 1
ATOM 1496 O O . LEU B 1 27 ? -4.629 -1.719 -3.512 1 98.62 27 LEU B O 1
ATOM 1500 N N . GLY B 1 28 ? -2.996 -1.387 -2.02 1 98.31 28 GLY B N 1
ATOM 1501 C CA . GLY B 1 28 ? -2.039 -2.219 -2.73 1 98.31 28 GLY B CA 1
ATOM 1502 C C . GLY B 1 28 ? -2.498 -3.658 -2.883 1 98.31 28 GLY B C 1
ATOM 1503 O O . GLY B 1 28 ? -2.125 -4.336 -3.842 1 98.31 28 GLY B O 1
ATOM 1504 N N . LEU B 1 29 ? -3.285 -4.133 -1.98 1 98.62 29 LEU B N 1
ATOM 1505 C CA . LEU B 1 29 ? -3.811 -5.488 -2.096 1 98.62 29 LEU B CA 1
ATOM 1506 C C . LEU B 1 29 ? -4.664 -5.633 -3.352 1 98.62 29 LEU B C 1
ATOM 1508 O O . LEU B 1 29 ? -4.5 -6.59 -4.109 1 98.62 29 LEU B O 1
ATOM 1512 N N . SER B 1 30 ? -5.531 -4.648 -3.596 1 98.69 30 SER B N 1
ATOM 1513 C CA . SER B 1 30 ? -6.4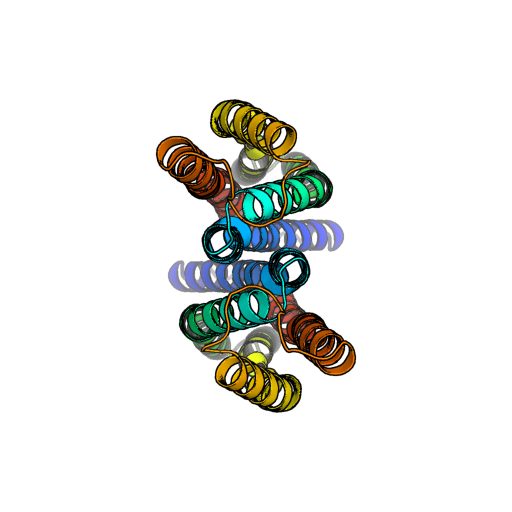61 -4.707 -4.719 1 98.69 30 SER B CA 1
ATOM 1514 C C . SER B 1 30 ? -5.75 -4.406 -6.035 1 98.69 30 SER B C 1
ATOM 1516 O O . SER B 1 30 ? -6.047 -5.023 -7.062 1 98.69 30 SER B O 1
ATOM 1518 N N . VAL B 1 31 ? -4.785 -3.553 -5.988 1 97.94 31 VAL B N 1
ATOM 1519 C CA . VAL B 1 31 ? -4.266 -3.037 -7.25 1 97.94 31 VAL B CA 1
ATOM 1520 C C . VAL B 1 31 ? -3.025 -3.826 -7.66 1 97.94 31 VAL B C 1
ATOM 1522 O O . VAL B 1 31 ? -2.707 -3.922 -8.852 1 97.94 31 VAL B O 1
ATOM 1525 N N . PHE B 1 32 ? -2.359 -4.398 -6.676 1 97.94 32 PHE B N 1
ATOM 1526 C CA . PHE B 1 32 ? -1.108 -5.051 -7.047 1 97.94 32 PHE B CA 1
ATOM 1527 C C . PHE B 1 32 ? -1.154 -6.539 -6.715 1 97.94 32 PHE B C 1
ATOM 1529 O O . PHE B 1 32 ? -0.723 -7.371 -7.512 1 97.94 32 PHE B O 1
ATOM 1536 N N . VAL B 1 33 ? -1.676 -6.895 -5.602 1 98.56 33 VAL B N 1
ATOM 1537 C CA . VAL B 1 33 ? -1.633 -8.297 -5.191 1 98.56 33 VAL B CA 1
ATOM 1538 C C . VAL B 1 33 ? -2.633 -9.109 -6.016 1 98.56 33 VAL B C 1
ATOM 1540 O O . VAL B 1 33 ? -2.266 -10.094 -6.656 1 98.56 33 VAL B O 1
ATOM 1543 N N . ILE B 1 34 ? -3.873 -8.688 -6.051 1 98.88 34 ILE B N 1
ATOM 1544 C CA . ILE B 1 34 ? -4.973 -9.461 -6.613 1 98.88 34 ILE B CA 1
ATOM 1545 C C . ILE B 1 34 ? -4.703 -9.75 -8.086 1 98.88 34 ILE B C 1
ATOM 1547 O O . ILE B 1 34 ? -4.844 -10.891 -8.539 1 98.88 34 ILE B O 1
ATOM 1551 N N . PRO B 1 35 ? -4.262 -8.781 -8.859 1 98.56 35 PRO B N 1
ATOM 1552 C CA . PRO B 1 35 ? -4.008 -9.109 -10.266 1 98.56 35 PRO B CA 1
ATOM 1553 C C . PRO B 1 35 ? -2.93 -10.172 -10.445 1 98.56 35 PRO B C 1
ATOM 1555 O O . PRO B 1 35 ? -2.986 -10.961 -11.391 1 98.56 35 PRO B O 1
ATOM 1558 N N . ARG B 1 36 ? -1.952 -10.195 -9.578 1 98.62 36 ARG B N 1
ATOM 1559 C CA . ARG B 1 36 ? -0.897 -11.195 -9.68 1 98.62 36 ARG B CA 1
ATOM 1560 C C . ARG B 1 36 ? -1.423 -12.578 -9.32 1 98.62 36 ARG B C 1
ATOM 1562 O O . ARG B 1 36 ? -1.035 -13.578 -9.93 1 98.62 36 ARG B O 1
ATOM 1569 N N . LEU B 1 37 ? -2.307 -12.641 -8.352 1 98.75 37 LEU B N 1
ATOM 1570 C CA . LEU B 1 37 ? -2.916 -13.922 -7.984 1 98.75 37 LEU B CA 1
ATOM 1571 C C . LEU B 1 37 ? -3.721 -14.492 -9.148 1 98.75 37 LEU B C 1
ATOM 1573 O O . LEU B 1 37 ? -3.695 -15.695 -9.391 1 98.75 37 LEU B O 1
ATOM 1577 N N . LEU B 1 38 ? -4.355 -13.641 -9.859 1 98.56 38 LEU B N 1
ATOM 1578 C CA . LEU B 1 38 ? -5.273 -14.062 -10.914 1 98.56 38 LEU B CA 1
ATOM 1579 C C . LEU B 1 38 ? -4.504 -14.617 -12.109 1 98.56 38 LEU B C 1
ATOM 1581 O O . LEU B 1 38 ? -5.094 -15.242 -13 1 98.56 38 LEU B O 1
ATOM 1585 N N . GLU B 1 39 ? -3.207 -14.484 -12.148 1 97.81 39 GLU B N 1
ATOM 1586 C CA . GLU B 1 39 ? -2.359 -15.062 -13.188 1 97.81 39 GLU B CA 1
ATOM 1587 C C . GLU B 1 39 ? -2.02 -16.516 -12.883 1 97.81 39 GLU B C 1
ATOM 1589 O O . GLU B 1 39 ? -1.523 -17.234 -13.75 1 97.81 39 GLU B O 1
ATOM 1594 N N . SER B 1 40 ? -2.27 -16.984 -11.703 1 97.88 40 SER B N 1
ATOM 1595 C CA . SER B 1 40 ? -1.895 -18.328 -11.266 1 97.88 40 SER B CA 1
ATOM 1596 C C . SER B 1 40 ? -2.998 -19.344 -11.562 1 97.88 40 SER B C 1
ATOM 1598 O O . SER B 1 40 ? -4.176 -18.984 -11.625 1 97.88 40 SER B O 1
ATOM 1600 N N . PRO B 1 41 ? -2.561 -20.594 -11.758 1 97.19 41 PRO B N 1
ATOM 1601 C CA . PRO B 1 41 ? -3.6 -21.625 -11.789 1 97.19 41 PRO B CA 1
ATOM 1602 C C . PRO B 1 41 ? -4.434 -21.672 -10.516 1 97.19 41 PRO B C 1
ATOM 1604 O O . PRO B 1 41 ? -3.943 -21.297 -9.445 1 97.19 41 PRO B O 1
ATOM 1607 N N . THR B 1 42 ? -5.566 -22.172 -10.625 1 97.69 42 THR B N 1
ATOM 1608 C CA . THR B 1 42 ? -6.613 -21.984 -9.625 1 97.69 42 THR B CA 1
ATOM 1609 C C . THR B 1 42 ? -6.172 -22.531 -8.273 1 97.69 42 THR B C 1
ATOM 1611 O O . THR B 1 42 ? -6.273 -21.844 -7.254 1 97.69 42 THR B O 1
ATOM 1614 N N . PRO B 1 43 ? -5.672 -23.719 -8.117 1 97.75 43 PRO B N 1
ATOM 1615 C CA . PRO B 1 43 ? -5.289 -24.203 -6.789 1 97.75 43 PRO B CA 1
ATOM 1616 C C . PRO B 1 43 ? -4.188 -23.344 -6.156 1 97.75 43 PRO B C 1
ATOM 1618 O O . PRO B 1 43 ? -4.23 -23.078 -4.957 1 97.75 43 PRO B O 1
ATOM 1621 N N . LEU B 1 44 ? -3.232 -23 -6.988 1 97.69 44 LEU B N 1
ATOM 1622 C CA . LEU B 1 44 ? -2.178 -22.125 -6.484 1 97.69 44 LEU B CA 1
ATOM 1623 C C . LEU B 1 44 ? -2.738 -20.766 -6.098 1 97.69 44 LEU B C 1
ATOM 1625 O O . LEU B 1 44 ? -2.375 -20.203 -5.055 1 97.69 44 LEU B O 1
ATOM 1629 N N . MET B 1 45 ? -3.543 -20.219 -6.965 1 98.44 45 MET B N 1
ATOM 1630 C CA . MET B 1 45 ? -4.168 -18.922 -6.691 1 98.44 45 MET B CA 1
ATOM 1631 C C . MET B 1 45 ? -4.891 -18.938 -5.352 1 98.44 45 MET B C 1
ATOM 1633 O O . MET B 1 45 ? -4.766 -18 -4.562 1 98.44 45 MET B O 1
ATOM 1637 N N . LEU B 1 46 ? -5.617 -19.969 -5.117 1 98.56 46 LEU B N 1
ATOM 1638 C CA . LEU B 1 46 ? -6.391 -20.094 -3.887 1 98.56 46 LEU B CA 1
ATOM 1639 C C . LEU B 1 46 ? -5.473 -20.219 -2.678 1 98.56 46 LEU B C 1
ATOM 1641 O O . LEU B 1 46 ? -5.762 -19.656 -1.614 1 98.56 46 LEU B O 1
ATOM 1645 N N . ARG B 1 47 ? -4.453 -20.875 -2.818 1 97.94 47 ARG B N 1
ATOM 1646 C CA . ARG B 1 47 ? -3.467 -20.969 -1.745 1 97.94 47 ARG B CA 1
ATOM 1647 C C . ARG B 1 47 ? -2.83 -19.609 -1.474 1 97.94 47 ARG B C 1
ATOM 1649 O O . ARG B 1 47 ? -2.676 -19.203 -0.317 1 97.94 47 ARG B O 1
ATOM 1656 N N . GLN B 1 48 ? -2.441 -18.984 -2.498 1 98.5 48 GLN B N 1
ATOM 1657 C CA . GLN B 1 48 ? -1.857 -17.656 -2.367 1 98.5 48 GLN B CA 1
ATOM 1658 C C . GLN B 1 48 ? -2.828 -16.703 -1.69 1 98.5 48 GLN B C 1
ATOM 1660 O O . GLN B 1 48 ? -2.43 -15.906 -0.829 1 98.5 48 GLN B O 1
ATOM 1665 N N . TRP B 1 49 ? -4.059 -16.719 -2.143 1 98.69 49 TRP B N 1
ATOM 1666 C CA . TRP B 1 49 ? -5.059 -15.859 -1.522 1 98.69 49 TRP B CA 1
ATOM 1667 C C . TRP B 1 49 ? -5.203 -16.188 -0.037 1 98.69 49 TRP B C 1
ATOM 1669 O O . TRP B 1 49 ? -5.277 -15.273 0.793 1 98.69 49 TRP B O 1
ATOM 1679 N N . THR B 1 50 ? -5.27 -17.391 0.291 1 98.44 50 THR B N 1
ATOM 1680 C CA . THR B 1 50 ? -5.406 -17.828 1.68 1 98.44 50 THR B CA 1
ATOM 1681 C C . THR B 1 50 ? -4.242 -17.312 2.52 1 98.44 50 THR B C 1
ATOM 1683 O O . THR B 1 50 ? -4.445 -16.781 3.615 1 98.44 50 THR B O 1
ATOM 1686 N N . ASN B 1 51 ? -3.088 -17.438 1.995 1 98.19 51 ASN B N 1
ATOM 1687 C CA . ASN B 1 51 ? -1.907 -16.953 2.705 1 98.19 51 ASN B CA 1
ATOM 1688 C C . ASN B 1 51 ? -1.918 -15.43 2.838 1 98.19 51 ASN B C 1
ATOM 1690 O O . ASN B 1 51 ? -1.538 -14.891 3.879 1 98.19 51 ASN B O 1
ATOM 1694 N N . MET B 1 52 ? -2.295 -14.82 1.771 1 98.12 52 MET B N 1
ATOM 1695 C CA . MET B 1 52 ? -2.428 -13.367 1.823 1 98.12 52 MET B CA 1
ATOM 1696 C C . MET B 1 52 ? -3.443 -12.945 2.881 1 98.12 52 MET B C 1
ATOM 1698 O O . MET B 1 52 ? -3.186 -12.039 3.67 1 98.12 52 MET B O 1
ATOM 1702 N N . TYR B 1 53 ? -4.562 -13.609 2.885 1 97.94 53 TYR B N 1
ATOM 1703 C CA . TYR B 1 53 ? -5.617 -13.297 3.844 1 97.94 53 TYR B CA 1
ATOM 1704 C C . TYR B 1 53 ? -5.125 -13.492 5.273 1 97.94 53 TYR B C 1
ATOM 1706 O O . TYR B 1 53 ? -5.371 -12.648 6.141 1 97.94 53 TYR B O 1
ATOM 1714 N N . LYS B 1 54 ? -4.477 -14.539 5.582 1 97.12 54 LYS B N 1
ATOM 1715 C CA . LYS B 1 54 ? -3.949 -14.812 6.914 1 97.12 54 LYS B CA 1
ATOM 1716 C C . LYS B 1 54 ? -2.98 -13.727 7.359 1 97.12 54 LYS B C 1
ATOM 1718 O O . LYS B 1 54 ? -3.043 -13.258 8.5 1 97.12 54 LYS B O 1
ATOM 1723 N N . ARG B 1 55 ? -2.18 -13.328 6.492 1 96.81 55 ARG B N 1
ATOM 1724 C CA . ARG B 1 55 ? -1.205 -12.289 6.805 1 96.81 55 ARG B CA 1
ATOM 1725 C C . ARG B 1 55 ? -1.891 -10.945 7.031 1 96.81 55 ARG B C 1
ATOM 1727 O O . ARG B 1 55 ? -1.594 -10.242 8 1 96.81 55 ARG B O 1
ATOM 1734 N N . THR B 1 56 ? -2.783 -10.602 6.121 1 97.06 56 THR B N 1
ATOM 1735 C CA . THR B 1 56 ? -3.439 -9.297 6.207 1 97.06 56 THR B CA 1
ATOM 1736 C C . THR B 1 56 ? -4.383 -9.242 7.402 1 97.06 56 THR B C 1
ATOM 1738 O O . THR B 1 56 ? -4.527 -8.203 8.039 1 97.06 56 THR B O 1
ATOM 1741 N N . SER B 1 57 ? -4.996 -10.367 7.82 1 95.81 57 SER B N 1
ATOM 1742 C CA . SER B 1 57 ? -5.906 -10.445 8.961 1 95.81 57 SER B CA 1
ATOM 1743 C C . SER B 1 57 ? -5.156 -10.273 10.281 1 95.81 57 SER B C 1
ATOM 1745 O O . SER B 1 57 ? -5.762 -9.938 11.297 1 95.81 57 SER B O 1
ATOM 1747 N N . ARG B 1 58 ? -3.91 -10.422 10.281 1 95.81 58 ARG B N 1
ATOM 1748 C CA . ARG B 1 58 ? -3.074 -10.211 11.461 1 95.81 58 ARG B CA 1
ATOM 1749 C C . ARG B 1 58 ? -2.398 -8.844 11.414 1 95.81 58 ARG B C 1
ATOM 1751 O O . ARG B 1 58 ? -2.221 -8.203 12.453 1 95.81 58 ARG B O 1
ATOM 1758 N N . ALA B 1 59 ? -2.02 -8.398 10.227 1 96.25 59 ALA B N 1
ATOM 1759 C CA . ALA B 1 59 ? -1.169 -7.227 10.062 1 96.25 59 ALA B CA 1
ATOM 1760 C C . ALA B 1 59 ? -1.986 -5.941 10.148 1 96.25 59 ALA B C 1
ATOM 1762 O O . ALA B 1 59 ? -1.507 -4.926 10.664 1 96.25 59 ALA B O 1
ATOM 1763 N N . PHE B 1 60 ? -3.223 -5.895 9.672 1 97.62 60 PHE B N 1
ATOM 1764 C CA . PHE B 1 60 ? -3.938 -4.641 9.477 1 97.62 60 PHE B CA 1
ATOM 1765 C C . PHE B 1 60 ? -4.645 -4.215 10.758 1 97.62 60 PHE B C 1
ATOM 1767 O O . PHE B 1 60 ? -4.684 -3.029 11.094 1 97.62 60 PHE B O 1
ATOM 1774 N N . PRO B 1 61 ? -5.18 -5.18 11.586 1 97.19 61 PRO B N 1
ATOM 1775 C CA . PRO B 1 61 ? -5.973 -4.734 12.727 1 97.19 61 PRO B CA 1
ATOM 1776 C C . PRO B 1 61 ? -5.164 -3.906 13.727 1 97.19 61 PRO B C 1
ATOM 1778 O O . PRO B 1 61 ? -5.613 -2.844 14.164 1 97.19 61 PRO B O 1
ATOM 1781 N N . PRO B 1 62 ? -3.963 -4.195 14.102 1 98.06 62 PRO B N 1
ATOM 1782 C CA . PRO B 1 62 ? -3.258 -3.408 15.117 1 98.06 62 PRO B CA 1
ATOM 1783 C C . PRO B 1 62 ? -3.068 -1.95 14.703 1 98.06 62 PRO B C 1
ATOM 1785 O O . PRO B 1 62 ? -3.441 -1.04 15.445 1 98.06 62 PRO B O 1
ATOM 1788 N N . PRO B 1 63 ? -2.502 -1.621 13.531 1 98.5 63 PRO B N 1
ATOM 1789 C CA . PRO B 1 63 ? -2.352 -0.2 13.211 1 98.5 63 PRO B CA 1
ATOM 1790 C C . PRO B 1 63 ? -3.691 0.52 13.078 1 98.5 63 PRO B C 1
ATOM 1792 O O . PRO B 1 63 ? -3.795 1.706 13.398 1 98.5 63 PRO B O 1
ATOM 1795 N N 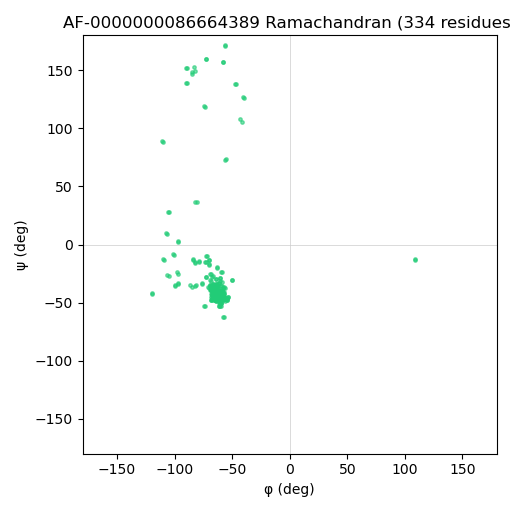. ILE B 1 64 ? -4.672 -0.189 12.578 1 98.56 64 ILE B N 1
ATOM 1796 C CA . ILE B 1 64 ? -5.98 0.438 12.422 1 98.56 64 ILE B CA 1
ATOM 1797 C C . ILE B 1 64 ? -6.566 0.752 13.797 1 98.56 64 ILE B C 1
ATOM 1799 O O . ILE B 1 64 ? -7.094 1.844 14.023 1 98.56 64 ILE B O 1
ATOM 1803 N N . LEU B 1 65 ? -6.48 -0.205 14.68 1 98.44 65 LEU B N 1
ATOM 1804 C CA . LEU B 1 65 ? -6.949 0.016 16.047 1 98.44 65 LEU B CA 1
ATOM 1805 C C . LEU B 1 65 ? -6.188 1.165 16.703 1 98.44 65 LEU B C 1
ATOM 1807 O O . LEU B 1 65 ? -6.77 1.95 17.453 1 98.44 65 LEU B O 1
ATOM 1811 N N . LEU B 1 66 ? -4.918 1.21 16.438 1 98.69 66 LEU B N 1
ATOM 1812 C CA . LEU B 1 66 ? -4.113 2.314 16.953 1 98.69 66 LEU B CA 1
ATOM 1813 C C . LEU B 1 66 ? -4.633 3.65 16.438 1 98.69 66 LEU B C 1
ATOM 1815 O O . LEU B 1 66 ? -4.711 4.625 17.188 1 98.69 66 LEU B O 1
ATOM 1819 N N . CYS B 1 67 ? -4.973 3.715 15.164 1 98.81 67 CYS B N 1
ATOM 1820 C CA . CYS B 1 67 ? -5.555 4.93 14.609 1 98.81 67 CYS B CA 1
ATOM 1821 C C . CYS B 1 67 ? -6.867 5.277 15.305 1 98.81 67 CYS B C 1
ATOM 1823 O O . CYS B 1 67 ? -7.086 6.422 15.695 1 98.81 67 CYS B O 1
ATOM 1825 N N . VAL B 1 68 ? -7.715 4.273 15.461 1 98.81 68 VAL B N 1
ATOM 1826 C CA . VAL B 1 68 ? -9.023 4.492 16.062 1 98.81 68 VAL B CA 1
ATOM 1827 C C . VAL B 1 68 ? -8.859 5.035 17.484 1 98.81 68 VAL B C 1
ATOM 1829 O O . VAL B 1 68 ? -9.445 6.062 17.828 1 98.81 68 VAL B O 1
ATOM 1832 N N . LEU B 1 69 ? -8.047 4.41 18.297 1 98.81 69 LEU B N 1
ATOM 1833 C CA . LEU B 1 69 ? -7.844 4.82 19.688 1 98.81 69 LEU B CA 1
ATOM 1834 C C . LEU B 1 69 ? -7.227 6.215 19.75 1 98.81 69 LEU B C 1
ATOM 1836 O O . LEU B 1 69 ? -7.617 7.027 20.594 1 98.81 69 LEU B O 1
ATOM 1840 N N . SER B 1 70 ? -6.246 6.449 18.906 1 98.81 70 SER B N 1
ATOM 1841 C CA . SER B 1 70 ? -5.605 7.758 18.875 1 98.81 70 SER B CA 1
ATOM 1842 C C . SER B 1 70 ? -6.602 8.859 18.516 1 98.81 70 SER B C 1
ATOM 1844 O O . SER B 1 70 ? -6.652 9.898 19.188 1 98.81 70 SER B O 1
ATOM 1846 N N . TYR B 1 71 ? -7.418 8.633 17.469 1 98.81 71 TYR B N 1
ATOM 1847 C CA . TYR B 1 71 ? -8.406 9.625 17.062 1 98.81 71 TYR B CA 1
ATOM 1848 C C . TYR B 1 71 ? -9.445 9.836 18.156 1 98.81 71 TYR B C 1
ATOM 1850 O O . TYR B 1 71 ? -9.898 10.961 18.375 1 98.81 71 TYR B O 1
ATOM 1858 N N . CYS B 1 72 ? -9.844 8.797 18.812 1 98.81 72 CYS B N 1
ATOM 1859 C CA . CYS B 1 72 ? -10.781 8.938 19.922 1 98.81 72 CYS B CA 1
ATOM 1860 C C . CYS B 1 72 ? -10.172 9.766 21.047 1 98.81 72 CYS B C 1
ATOM 1862 O O . CYS B 1 72 ? -10.836 10.633 21.609 1 98.81 72 CYS B O 1
ATOM 1864 N N . TYR B 1 73 ? -8.961 9.453 21.359 1 98.62 73 TYR B N 1
ATOM 1865 C CA . TYR B 1 73 ? -8.281 10.234 22.391 1 98.62 73 TYR B CA 1
ATOM 1866 C C . TYR B 1 73 ? -8.188 11.703 21.984 1 98.62 73 TYR B C 1
ATOM 1868 O O . TYR B 1 73 ? -8.406 12.594 22.812 1 98.62 73 TYR B O 1
ATOM 1876 N N . LEU B 1 74 ? -7.844 11.961 20.75 1 98.06 74 LEU B N 1
ATOM 1877 C CA . LEU B 1 74 ? -7.738 13.328 20.266 1 98.06 74 LEU B CA 1
ATOM 1878 C C . LEU B 1 74 ? -9.094 14.031 20.312 1 98.06 74 LEU B C 1
ATOM 1880 O O . LEU B 1 74 ? -9.172 15.211 20.656 1 98.06 74 LEU B O 1
ATOM 1884 N N . ALA B 1 75 ? -10.117 13.273 19.922 1 98.31 75 ALA B N 1
ATOM 1885 C CA . ALA B 1 75 ? -11.461 13.852 20.031 1 98.31 75 ALA B CA 1
ATOM 1886 C C . ALA B 1 75 ? -11.766 14.266 21.469 1 98.31 75 ALA B C 1
ATOM 1888 O O . ALA B 1 75 ? -12.344 15.328 21.688 1 98.31 75 ALA B O 1
ATOM 1889 N N . PHE B 1 76 ? -11.391 13.469 22.359 1 97.94 76 PHE B N 1
ATOM 1890 C CA . PHE B 1 76 ? -11.594 13.758 23.781 1 97.94 76 PHE B CA 1
ATOM 1891 C C . PHE B 1 76 ? -10.734 14.93 24.219 1 97.94 76 PHE B C 1
ATOM 1893 O O . PHE B 1 76 ? -11.203 15.82 24.938 1 97.94 76 PHE B O 1
ATOM 1900 N N . ALA B 1 77 ? -9.477 14.883 23.828 1 96.25 77 ALA B N 1
ATOM 1901 C CA . ALA B 1 77 ? -8.539 15.93 24.219 1 96.25 77 ALA B CA 1
ATOM 1902 C C . ALA B 1 77 ? -8.984 17.297 23.703 1 96.25 77 ALA B C 1
ATOM 1904 O O . ALA B 1 77 ? -8.75 18.328 24.344 1 96.25 77 ALA B O 1
ATOM 1905 N N . PHE B 1 78 ? -9.641 17.312 22.578 1 96.06 78 PHE B N 1
ATOM 1906 C CA . PHE B 1 78 ? -10.07 18.562 21.969 1 96.06 78 PHE B CA 1
ATOM 1907 C C . PHE B 1 78 ? -11.57 18.766 22.156 1 96.06 78 PHE B C 1
ATOM 1909 O O . PHE B 1 78 ? -12.219 19.375 21.312 1 96.06 78 PHE B O 1
ATOM 1916 N N . ARG B 1 79 ? -12.094 18.25 23.141 1 95.75 79 ARG B N 1
ATOM 1917 C CA . ARG B 1 79 ? -13.539 18.266 23.359 1 95.75 79 ARG B CA 1
ATOM 1918 C C . ARG B 1 79 ? -14.047 19.703 23.531 1 95.75 79 ARG B C 1
ATOM 1920 O O . ARG B 1 79 ? -15.219 19.969 23.297 1 95.75 79 ARG B O 1
ATOM 1927 N N . GLN B 1 80 ? -13.156 20.672 23.875 1 96.62 80 GLN B N 1
ATOM 1928 C CA . GLN B 1 80 ? -13.547 22.062 24.047 1 96.62 80 GLN B CA 1
ATOM 1929 C C . GLN B 1 80 ? -13.695 22.766 22.688 1 96.62 80 GLN B C 1
ATOM 1931 O O . GLN B 1 80 ? -14.203 23.891 22.625 1 96.62 80 GLN B O 1
ATOM 1936 N N . LEU B 1 81 ? -13.211 22.172 21.656 1 95.81 81 LEU B N 1
ATOM 1937 C CA . LEU B 1 81 ? -13.406 22.609 20.266 1 95.81 81 LEU B CA 1
ATOM 1938 C C . LEU B 1 81 ? -14.297 21.641 19.516 1 95.81 81 LEU B C 1
ATOM 1940 O O . LEU B 1 81 ? -13.797 20.75 18.797 1 95.81 81 LEU B O 1
ATOM 1944 N N . PRO B 1 82 ? -15.562 21.844 19.562 1 96.31 82 PRO B N 1
ATOM 1945 C CA . PRO B 1 82 ? -16.5 20.828 19.078 1 96.31 82 PRO B CA 1
ATOM 1946 C C . PRO B 1 82 ? -16.25 20.453 17.609 1 96.31 82 PRO B C 1
ATOM 1948 O O . PRO B 1 82 ? -16.422 19.297 17.234 1 96.31 82 PRO B O 1
ATOM 1951 N N . GLY B 1 83 ? -16 21.391 16.781 1 96.19 83 GLY B N 1
ATOM 1952 C CA . GLY B 1 83 ? -15.727 21.109 15.383 1 96.19 83 GLY B CA 1
ATOM 1953 C C . GLY B 1 83 ? -14.562 20.141 15.188 1 96.19 83 GLY B C 1
ATOM 1954 O O . GLY B 1 83 ? -14.664 19.188 14.422 1 96.19 83 GLY B O 1
ATOM 1955 N N . LYS B 1 84 ? -13.477 20.422 15.906 1 96.5 84 LYS B N 1
ATOM 1956 C CA . LYS B 1 84 ? -12.289 19.562 15.82 1 96.5 84 LYS B CA 1
ATOM 1957 C C . LYS B 1 84 ? -12.555 18.188 16.422 1 96.5 84 LYS B C 1
ATOM 1959 O O . LYS B 1 84 ? -12.164 17.172 15.859 1 96.5 84 LYS B O 1
ATOM 1964 N N . ALA B 1 85 ? -13.211 18.172 17.562 1 98 85 ALA B N 1
ATOM 1965 C CA . ALA B 1 85 ? -13.539 16.922 18.234 1 98 85 ALA B CA 1
ATOM 1966 C C . ALA B 1 85 ? -14.406 16.031 17.344 1 98 85 ALA B C 1
ATOM 1968 O O . ALA B 1 85 ? -14.156 14.828 17.234 1 98 85 ALA B O 1
ATOM 1969 N N . LYS B 1 86 ? -15.359 16.641 16.688 1 98.56 86 LYS B N 1
ATOM 1970 C CA . LYS B 1 86 ? -16.234 15.891 15.805 1 98.56 86 LYS B CA 1
ATOM 1971 C C . LYS B 1 86 ? -15.469 15.336 14.609 1 98.56 86 LYS B C 1
ATOM 1973 O O . LYS B 1 86 ? -15.742 14.227 14.141 1 98.56 86 LYS B O 1
ATOM 1978 N N . ALA B 1 87 ? -14.562 16.109 14.078 1 98.44 87 ALA B N 1
ATOM 1979 C CA . ALA B 1 87 ? -13.766 15.672 12.938 1 98.44 87 ALA B CA 1
ATOM 1980 C C . ALA B 1 87 ? -12.891 14.477 13.312 1 98.44 87 ALA B C 1
ATOM 1982 O O . ALA B 1 87 ? -12.812 13.5 12.562 1 98.44 87 ALA B O 1
ATOM 1983 N N . PHE B 1 88 ? -12.266 14.531 14.484 1 98.62 88 PHE B N 1
ATOM 1984 C CA . PHE B 1 88 ? -11.469 13.398 14.945 1 98.62 88 PHE B CA 1
ATOM 1985 C C . PHE B 1 88 ? -12.344 12.18 15.18 1 98.62 88 PHE B C 1
ATOM 1987 O O . PHE B 1 88 ? -11.953 11.055 14.852 1 98.62 88 PHE B O 1
ATOM 1994 N N . ALA B 1 89 ? -13.5 12.375 15.711 1 98.81 89 ALA B N 1
ATOM 1995 C CA . ALA B 1 89 ? -14.43 11.266 15.922 1 98.81 89 ALA B CA 1
ATOM 1996 C C . ALA B 1 89 ? -14.859 10.648 14.594 1 98.81 89 ALA B C 1
ATOM 1998 O O . ALA B 1 89 ? -15.016 9.438 14.484 1 98.81 89 ALA B O 1
ATOM 1999 N N . THR B 1 90 ? -15.07 11.5 13.633 1 98.88 90 THR B N 1
ATOM 2000 C CA . THR B 1 90 ? -15.438 11.023 12.305 1 98.88 90 THR B CA 1
ATOM 2001 C C . THR B 1 90 ? -14.312 10.188 11.695 1 98.88 90 THR B C 1
ATOM 2003 O O . THR B 1 90 ? -14.562 9.125 11.125 1 98.88 90 THR B O 1
ATOM 2006 N N . ALA B 1 91 ? -13.07 10.703 11.812 1 98.88 91 ALA B N 1
ATOM 2007 C CA . ALA B 1 91 ? -11.922 9.938 11.328 1 98.88 91 ALA B CA 1
ATOM 2008 C C . ALA B 1 91 ? -11.836 8.578 12.016 1 98.88 91 ALA B C 1
ATOM 2010 O O . ALA B 1 91 ? -11.594 7.559 11.367 1 98.88 91 ALA B O 1
ATOM 2011 N N . ALA B 1 92 ? -12.062 8.523 13.305 1 98.94 92 ALA B N 1
ATOM 2012 C CA . ALA B 1 92 ? -12.062 7.273 14.047 1 98.94 92 ALA B CA 1
ATOM 2013 C C . ALA B 1 92 ? -13.133 6.32 13.531 1 98.94 92 ALA B C 1
ATOM 2015 O O . ALA B 1 92 ? -12.875 5.129 13.336 1 98.94 92 ALA B O 1
ATOM 2016 N N . ALA B 1 93 ? -14.305 6.855 13.297 1 98.88 93 ALA B N 1
ATOM 2017 C CA . ALA B 1 93 ? -15.43 6.043 12.828 1 98.88 93 ALA B CA 1
ATOM 2018 C C . ALA B 1 93 ? -15.141 5.449 11.453 1 98.88 93 ALA B C 1
ATOM 2020 O O . ALA B 1 93 ? -15.508 4.305 11.172 1 98.88 93 ALA B O 1
ATOM 2021 N N . LEU B 1 94 ? -14.531 6.242 10.641 1 98.88 94 LEU B N 1
ATOM 2022 C CA . LEU B 1 94 ? -14.172 5.766 9.312 1 98.88 94 LEU B CA 1
ATOM 2023 C C . LEU B 1 94 ? -13.164 4.621 9.398 1 98.88 94 LEU B C 1
ATOM 2025 O O . LEU B 1 94 ? -13.328 3.594 8.734 1 98.88 94 LEU B O 1
ATOM 2029 N N . CYS B 1 95 ? -12.164 4.77 10.242 1 98.75 95 CYS B N 1
ATOM 2030 C CA . CYS B 1 95 ? -11.195 3.693 10.438 1 98.75 95 CYS B CA 1
ATOM 2031 C C . CYS B 1 95 ? -11.875 2.459 11.023 1 98.75 95 CYS B C 1
ATOM 2033 O O . CYS B 1 95 ? -11.617 1.338 10.578 1 98.75 95 CYS B O 1
ATOM 2035 N N . LEU B 1 96 ? -12.75 2.607 11.914 1 98.31 96 LEU B N 1
ATOM 2036 C CA . LEU B 1 96 ? -13.438 1.516 12.602 1 98.31 96 LEU B CA 1
ATOM 2037 C C . LEU B 1 96 ? -14.375 0.782 11.648 1 98.31 96 LEU B C 1
ATOM 2039 O O . LEU B 1 96 ? -14.656 -0.403 11.836 1 98.31 96 LEU B O 1
ATOM 2043 N N . SER B 1 97 ? -14.828 1.451 10.633 1 98.19 97 SER B N 1
ATOM 2044 C CA . SER B 1 97 ? -15.844 0.898 9.742 1 98.19 97 SER B CA 1
ATOM 2045 C C . SER B 1 97 ? -15.273 -0.239 8.898 1 98.19 97 SER B C 1
ATOM 2047 O O . SER B 1 97 ? -16.031 -0.994 8.281 1 98.19 97 SER B O 1
ATOM 2049 N N . ILE B 1 98 ? -13.961 -0.354 8.883 1 96.69 98 ILE B N 1
ATOM 2050 C CA . ILE B 1 98 ? -13.328 -1.438 8.141 1 96.69 98 ILE B CA 1
ATOM 2051 C C . ILE B 1 98 ? -13.852 -2.783 8.648 1 96.69 98 ILE B C 1
ATOM 2053 O O . ILE B 1 98 ? -14.07 -3.707 7.863 1 96.69 98 ILE B O 1
ATOM 2057 N N . GLY B 1 99 ? -14.023 -2.955 9.93 1 95.75 99 GLY B N 1
ATOM 2058 C CA . GLY B 1 99 ? -14.516 -4.184 10.523 1 95.75 99 GLY B CA 1
ATOM 2059 C C . GLY B 1 99 ? -15.883 -4.594 9.992 1 95.75 99 GLY B C 1
ATOM 2060 O O . GLY B 1 99 ? -16.016 -5.633 9.344 1 95.75 99 GLY B O 1
ATOM 2061 N N . PRO B 1 100 ? -16.922 -3.717 10.227 1 97.06 100 PRO B N 1
ATOM 2062 C CA . PRO B 1 100 ? -18.25 -4.023 9.703 1 97.06 100 PRO B CA 1
ATOM 2063 C C . PRO B 1 100 ? -18.266 -4.191 8.18 1 97.06 100 PRO B C 1
ATOM 2065 O O . PRO B 1 100 ? -19 -5.035 7.656 1 97.06 100 PRO B O 1
ATOM 2068 N N . TRP B 1 101 ? -17.531 -3.445 7.484 1 97.25 101 TRP B N 1
ATOM 2069 C CA . TRP B 1 101 ? -17.406 -3.613 6.039 1 97.25 101 TRP B CA 1
ATOM 2070 C C . TRP B 1 101 ? -16.953 -5.023 5.688 1 97.25 101 TRP B C 1
ATOM 2072 O O . TRP B 1 101 ? -17.516 -5.66 4.793 1 97.25 101 TRP B O 1
ATOM 2082 N N . THR B 1 102 ? -15.93 -5.457 6.367 1 96.25 102 THR B N 1
ATOM 2083 C CA . THR B 1 102 ? -15.375 -6.781 6.113 1 96.25 102 THR B CA 1
ATOM 2084 C C . THR B 1 102 ? -16.406 -7.871 6.41 1 96.25 102 THR B C 1
ATOM 2086 O O . THR B 1 102 ? -16.594 -8.789 5.609 1 96.25 102 THR B O 1
ATOM 2089 N N . ARG B 1 103 ? -17.109 -7.777 7.504 1 95.56 103 ARG B N 1
ATOM 2090 C CA . ARG B 1 103 ? -18.078 -8.789 7.922 1 95.56 103 ARG B CA 1
ATOM 2091 C C . ARG B 1 103 ? -19.25 -8.852 6.949 1 95.56 103 ARG B C 1
ATOM 2093 O O . ARG B 1 103 ? -19.672 -9.938 6.551 1 95.56 103 ARG B O 1
ATOM 2100 N N . PHE B 1 104 ? -19.609 -7.703 6.414 1 96.44 104 PHE B N 1
ATOM 2101 C CA . PHE B 1 104 ? -20.859 -7.672 5.664 1 96.44 104 PHE B CA 1
ATOM 2102 C C . PHE B 1 104 ? -20.594 -7.812 4.168 1 96.44 104 PHE B C 1
ATOM 2104 O O . PHE B 1 104 ? -21.391 -8.406 3.445 1 96.44 104 PHE B O 1
ATOM 2111 N N . PHE B 1 105 ? -19.531 -7.289 3.713 1 95.19 105 PHE B N 1
ATOM 2112 C CA . PHE B 1 105 ? -19.312 -7.289 2.271 1 95.19 105 PHE B CA 1
ATOM 2113 C C . PHE B 1 105 ? -18.266 -8.328 1.876 1 95.19 105 PHE B C 1
ATOM 2115 O O . PHE B 1 105 ? -18.297 -8.852 0.76 1 95.19 105 PHE B O 1
ATOM 2122 N N . LEU B 1 106 ? -17.359 -8.641 2.793 1 97.56 106 LEU B N 1
ATOM 2123 C CA . LEU B 1 106 ? -16.281 -9.555 2.443 1 97.56 106 LEU B CA 1
ATOM 2124 C C . LEU B 1 106 ? -16.469 -10.906 3.137 1 97.56 106 LEU B C 1
ATOM 2126 O O . LEU B 1 106 ? -15.836 -11.891 2.752 1 97.56 106 LEU B O 1
ATOM 2130 N N . GLY B 1 107 ? -17.328 -10.961 4.07 1 97.06 107 GLY B N 1
ATOM 2131 C CA . GLY B 1 107 ? -17.484 -12.164 4.879 1 97.06 107 GLY B CA 1
ATOM 2132 C C . GLY B 1 107 ? -17.875 -13.383 4.062 1 97.06 107 GLY B C 1
ATOM 2133 O O . GLY B 1 107 ? -17.234 -14.438 4.168 1 97.06 107 GLY B O 1
ATOM 2134 N N . ASN B 1 108 ? -18.875 -13.242 3.232 1 97.5 108 ASN B N 1
ATOM 2135 C CA . ASN B 1 108 ? -19.344 -14.359 2.424 1 97.5 108 ASN B CA 1
ATOM 2136 C C . ASN B 1 108 ? -18.312 -14.758 1.367 1 97.5 108 ASN B C 1
ATOM 2138 O O . ASN B 1 108 ? -18.156 -15.945 1.073 1 97.5 108 ASN B O 1
ATOM 2142 N N . ILE B 1 109 ? -17.688 -13.773 0.795 1 98.5 109 ILE B N 1
ATOM 2143 C CA . ILE B 1 109 ? -16.641 -14.039 -0.195 1 98.5 109 ILE B CA 1
ATOM 2144 C C . ILE B 1 109 ? -15.508 -14.828 0.45 1 98.5 109 ILE B C 1
ATOM 2146 O O . ILE B 1 109 ? -15.039 -15.82 -0.109 1 98.5 109 ILE B O 1
ATOM 2150 N N . ASN B 1 110 ? -15.094 -14.383 1.619 1 98.25 110 ASN B N 1
ATOM 2151 C CA . ASN B 1 110 ? -14.047 -15.078 2.357 1 98.25 110 ASN B CA 1
ATOM 2152 C C . ASN B 1 110 ? -14.422 -16.531 2.631 1 98.25 110 ASN B C 1
ATOM 2154 O O . ASN B 1 110 ? -13.609 -17.438 2.424 1 98.25 110 ASN B O 1
ATOM 2158 N N . LYS B 1 111 ? -15.586 -16.75 3.088 1 98.12 111 LYS B N 1
ATOM 2159 C CA . LYS B 1 111 ? -16.062 -18.094 3.393 1 98.12 111 LYS B CA 1
ATOM 2160 C C . LYS B 1 111 ? -15.992 -18.984 2.158 1 98.12 111 LYS B C 1
ATOM 2162 O O . LYS B 1 111 ? -15.516 -20.125 2.232 1 98.12 111 LYS B O 1
ATOM 2167 N N . LYS B 1 112 ? -16.453 -18.531 1.065 1 98.56 112 LYS B N 1
ATOM 2168 C CA . LYS B 1 112 ? -16.469 -19.297 -0.174 1 98.56 112 LYS B CA 1
ATOM 2169 C C . LYS B 1 112 ? -15.039 -19.594 -0.646 1 98.56 112 LYS B C 1
ATOM 2171 O O . LYS B 1 112 ? -14.75 -20.688 -1.121 1 98.56 112 LYS B O 1
ATOM 2176 N N . LEU B 1 113 ? -14.172 -18.656 -0.533 1 98.69 113 LEU B N 1
ATOM 2177 C CA . LEU B 1 113 ? -12.789 -18.828 -0.963 1 98.69 113 LEU B CA 1
ATOM 2178 C C . LEU B 1 113 ? -12.078 -19.844 -0.089 1 98.69 113 LEU B C 1
ATOM 2180 O O . LEU B 1 113 ? -11.336 -20.688 -0.596 1 98.69 113 LEU B O 1
ATOM 2184 N N . PHE B 1 114 ? -12.352 -19.812 1.205 1 98.31 114 PHE B N 1
ATOM 2185 C CA . PHE B 1 114 ? -11.75 -20.781 2.098 1 98.31 114 PHE B CA 1
ATOM 2186 C C . PHE B 1 114 ? -12.258 -22.188 1.781 1 98.31 114 PHE B C 1
ATOM 2188 O O . PHE B 1 114 ? -11.5 -23.156 1.824 1 98.31 114 PHE B O 1
ATOM 2195 N N . GLN B 1 115 ? -13.484 -22.281 1.464 1 98.25 115 GLN B N 1
ATOM 2196 C CA . GLN B 1 115 ? -14.047 -23.562 1.094 1 98.25 115 GLN B CA 1
ATOM 2197 C C . GLN B 1 115 ? -13.398 -24.109 -0.175 1 98.25 115 GLN B C 1
ATOM 2199 O O . GLN B 1 115 ? -13.031 -25.281 -0.235 1 98.25 115 GLN B O 1
ATOM 2204 N N . LYS B 1 116 ? -13.289 -23.281 -1.14 1 98 116 LYS B N 1
ATOM 2205 C CA . LYS B 1 116 ? -12.672 -23.703 -2.391 1 98 116 LYS B CA 1
ATOM 2206 C C . LYS B 1 116 ? -11.203 -24.062 -2.182 1 98 116 LYS B C 1
ATOM 2208 O O . LYS B 1 116 ? -10.688 -24.969 -2.844 1 98 116 LYS B O 1
ATOM 2213 N N . ALA B 1 117 ? -10.531 -23.297 -1.383 1 97.44 117 ALA B N 1
ATOM 2214 C CA . ALA B 1 117 ? -9.141 -23.609 -1.066 1 97.44 117 ALA B CA 1
ATOM 2215 C C . ALA B 1 117 ? -9.023 -24.984 -0.398 1 97.44 117 ALA B C 1
ATOM 2217 O O . ALA B 1 117 ? -8.109 -25.75 -0.698 1 97.44 117 ALA B O 1
ATOM 2218 N N . GLU B 1 118 ? -9.914 -25.281 0.484 1 96.81 118 GLU B N 1
ATOM 2219 C CA . GLU B 1 118 ? -9.922 -26.578 1.17 1 96.81 118 GLU B CA 1
ATOM 2220 C C . GLU B 1 118 ? -10.188 -27.719 0.195 1 96.81 118 GLU B C 1
ATOM 2222 O O . GLU B 1 118 ? -9.555 -28.766 0.272 1 96.81 118 GLU B O 1
ATOM 2227 N N . GLU B 1 119 ? -11.07 -27.5 -0.724 1 95.5 119 GLU B N 1
ATOM 2228 C CA . GLU B 1 119 ? -11.445 -28.5 -1.706 1 95.5 119 GLU B CA 1
ATOM 2229 C C . GLU B 1 119 ? -10.289 -28.812 -2.652 1 95.5 119 GLU B C 1
ATOM 2231 O O . GLU B 1 119 ? -10.195 -29.922 -3.189 1 95.5 119 GLU B O 1
ATOM 2236 N N . THR B 1 120 ? -9.43 -27.844 -2.816 1 95.19 120 THR B N 1
ATOM 2237 C CA . THR B 1 120 ? -8.352 -28.031 -3.783 1 95.19 120 THR B CA 1
ATOM 2238 C C . THR B 1 120 ? -7.02 -28.234 -3.072 1 95.19 120 THR B C 1
ATOM 2240 O O . THR B 1 120 ? -5.965 -28.219 -3.707 1 95.19 120 THR B O 1
ATOM 2243 N N . ARG B 1 121 ? -7 -28.406 -1.803 1 92.44 121 ARG B N 1
ATOM 2244 C CA . ARG B 1 121 ? -5.789 -28.406 -0.988 1 92.44 121 ARG B CA 1
ATOM 2245 C C . ARG B 1 121 ? -4.863 -29.562 -1.393 1 92.44 121 ARG B C 1
ATOM 2247 O O . ARG B 1 121 ? -3.641 -29.406 -1.385 1 92.44 121 ARG B O 1
ATOM 2254 N N . ASP B 1 122 ? -5.402 -30.641 -1.782 1 91.5 122 ASP B N 1
ATOM 2255 C CA . ASP B 1 122 ? -4.613 -31.828 -2.082 1 91.5 122 ASP B CA 1
ATOM 2256 C C . ASP B 1 122 ? -4.34 -31.953 -3.58 1 91.5 122 ASP B C 1
ATOM 2258 O O . ASP B 1 122 ? -3.705 -32.906 -4.031 1 91.5 122 ASP B O 1
ATOM 2262 N N . MET B 1 123 ? -4.852 -30.922 -4.18 1 88.88 123 MET B N 1
ATOM 2263 C CA . MET B 1 123 ? -4.594 -30.938 -5.617 1 88.88 123 MET B CA 1
ATOM 2264 C C . MET B 1 123 ? -3.225 -30.328 -5.926 1 88.88 123 MET B C 1
ATOM 2266 O O . MET B 1 123 ? -2.684 -29.562 -5.133 1 88.88 123 MET B O 1
ATOM 2270 N N . GLY B 1 124 ? -2.572 -30.812 -6.973 1 87.81 124 GLY B N 1
ATOM 2271 C CA . GLY B 1 124 ? -1.397 -30.109 -7.457 1 87.81 124 GLY B CA 1
ATOM 2272 C C . GLY B 1 124 ? -1.672 -28.656 -7.801 1 87.81 124 GLY B C 1
ATOM 2273 O O . GLY B 1 124 ? -2.816 -28.203 -7.738 1 87.81 124 GLY B O 1
ATOM 2274 N N . ILE B 1 125 ? -0.677 -27.906 -8.086 1 88.56 125 ILE B N 1
ATOM 2275 C CA . ILE B 1 125 ? -0.85 -26.469 -8.289 1 88.56 125 ILE B CA 1
ATOM 2276 C C . ILE B 1 125 ? -1.526 -26.219 -9.641 1 88.56 125 ILE B C 1
ATOM 2278 O O . ILE B 1 125 ? -2.018 -25.125 -9.906 1 88.56 125 ILE B O 1
ATOM 2282 N N . MET B 1 126 ? -1.497 -27.25 -10.391 1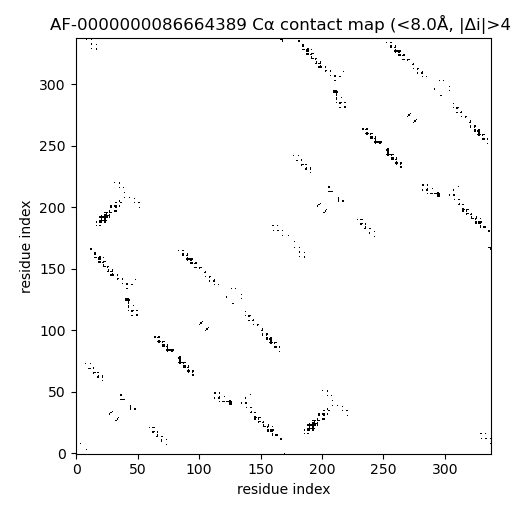 87.62 126 MET B N 1
ATOM 2283 C CA . MET B 1 126 ? -2.148 -27.125 -11.688 1 87.62 126 MET B CA 1
ATOM 2284 C C . MET B 1 126 ? -3.65 -27.359 -11.57 1 87.62 126 MET B C 1
ATOM 2286 O O . MET B 1 126 ? -4.109 -28.031 -10.641 1 87.62 126 MET B O 1
ATOM 2290 N N . ALA B 1 127 ? -4.438 -26.844 -12.352 1 89.25 127 ALA B N 1
ATOM 2291 C CA . ALA B 1 127 ? -5.895 -26.938 -12.305 1 89.25 127 ALA B CA 1
ATOM 2292 C C . ALA B 1 127 ? -6.379 -28.234 -12.945 1 89.25 127 ALA B C 1
ATOM 2294 O O . ALA B 1 127 ? -7.445 -28.266 -13.562 1 89.25 127 ALA B O 1
ATOM 2295 N N . VAL B 1 128 ? -5.531 -29.188 -12.664 1 87.5 128 VAL B N 1
ATOM 2296 C CA . VAL B 1 128 ? -5.922 -30.469 -13.227 1 87.5 128 VAL B CA 1
ATOM 2297 C C . VAL B 1 128 ? -7.086 -31.047 -12.422 1 87.5 128 VAL B C 1
ATOM 2299 O O . VAL B 1 128 ? -7.023 -31.125 -11.195 1 87.5 128 VAL B O 1
ATOM 2302 N N . GLY B 1 129 ? -8.273 -31.266 -13.078 1 89.69 129 GLY B N 1
ATOM 2303 C CA . GLY B 1 129 ? -9.414 -31.859 -12.406 1 89.69 129 GLY B CA 1
ATOM 2304 C C . GLY B 1 129 ? -10.539 -30.875 -12.148 1 89.69 129 GLY B C 1
ATOM 2305 O O . GLY B 1 129 ? -11.617 -31.266 -11.695 1 89.69 129 GLY B O 1
ATOM 2306 N N . LEU B 1 130 ? -10.258 -29.672 -12.305 1 94.19 130 LEU B N 1
ATOM 2307 C CA . LEU B 1 130 ? -11.297 -28.656 -12.164 1 94.19 130 LEU B CA 1
ATOM 2308 C C . LEU B 1 130 ? -11.984 -28.391 -13.5 1 94.19 130 LEU B C 1
ATOM 2310 O O . LEU B 1 130 ? -11.328 -28.344 -14.539 1 94.19 130 LEU B O 1
ATOM 2314 N N . THR B 1 131 ? -13.305 -28.25 -13.398 1 95.5 131 THR B N 1
ATOM 2315 C CA . THR B 1 131 ? -14.031 -27.828 -14.594 1 95.5 131 THR B CA 1
ATOM 2316 C C . THR B 1 131 ? -13.781 -26.359 -14.898 1 95.5 131 THR B C 1
ATOM 2318 O O . THR B 1 131 ? -13.336 -25.609 -14.031 1 95.5 131 THR B O 1
ATOM 2321 N N . GLN B 1 132 ? -14.023 -25.969 -16.125 1 95.88 132 GLN B N 1
ATOM 2322 C CA . GLN B 1 132 ? -13.891 -24.562 -16.516 1 95.88 132 GLN B CA 1
ATOM 2323 C C . GLN B 1 132 ? -14.766 -23.672 -15.633 1 95.88 132 GLN B C 1
ATOM 2325 O O . GLN B 1 132 ? -14.359 -22.578 -15.266 1 95.88 132 GLN B O 1
ATOM 2330 N N . GLU B 1 133 ? -15.898 -24.141 -15.297 1 96 133 GLU B N 1
ATOM 2331 C CA . GLU B 1 133 ? -16.828 -23.391 -14.461 1 96 133 GLU B CA 1
ATOM 2332 C C . GLU B 1 133 ? -16.281 -23.203 -13.055 1 96 133 GLU B C 1
ATOM 2334 O O . GLU B 1 133 ? -16.406 -22.125 -12.469 1 96 133 GLU B O 1
ATOM 2339 N N . GLU B 1 134 ? -15.695 -24.188 -12.523 1 95.62 134 GLU B N 1
ATOM 2340 C CA . GLU B 1 134 ? -15.102 -24.109 -11.195 1 95.62 134 GLU B CA 1
ATOM 2341 C C . GLU B 1 134 ? -13.922 -23.141 -11.172 1 95.62 134 GLU B C 1
ATOM 2343 O O . GLU B 1 134 ? -13.766 -22.375 -10.227 1 95.62 134 GLU B O 1
ATOM 2348 N N . GLU B 1 135 ? -13.141 -23.234 -12.211 1 96.69 135 GLU B N 1
ATOM 2349 C CA . GLU B 1 135 ? -11.992 -22.328 -12.32 1 96.69 135 GLU B CA 1
ATOM 2350 C C . GLU B 1 135 ? -12.438 -20.875 -12.438 1 96.69 135 GLU B C 1
ATOM 2352 O O . GLU B 1 135 ? -11.922 -20 -11.727 1 96.69 135 GLU B O 1
ATOM 2357 N N . GLU B 1 136 ? -13.359 -20.641 -13.32 1 97.06 136 GLU B N 1
ATOM 2358 C CA . GLU B 1 136 ? -13.867 -19.281 -13.523 1 97.06 136 GLU B CA 1
ATOM 2359 C C . GLU B 1 136 ? -14.547 -18.766 -12.266 1 97.06 136 GLU B C 1
ATOM 2361 O O . GLU B 1 136 ? -14.445 -17.578 -11.945 1 97.06 136 GLU B O 1
ATOM 2366 N N . GLY B 1 137 ? -15.266 -19.625 -11.609 1 97.94 137 GLY B N 1
ATOM 2367 C CA . GLY B 1 137 ? -15.906 -19.25 -10.359 1 97.94 137 GLY B CA 1
ATOM 2368 C C . GLY B 1 137 ? -14.922 -18.812 -9.289 1 97.94 137 GLY B C 1
ATOM 2369 O O . GLY B 1 137 ? -15.148 -17.828 -8.586 1 97.94 137 GLY B O 1
ATOM 2370 N N . ALA B 1 138 ? -13.891 -19.578 -9.094 1 98.25 138 ALA B N 1
ATOM 2371 C CA . ALA B 1 138 ? -12.859 -19.234 -8.109 1 98.25 138 ALA B CA 1
ATOM 2372 C C . ALA B 1 138 ? -12.18 -17.922 -8.461 1 98.25 138 ALA B C 1
ATOM 2374 O O . ALA B 1 138 ? -11.984 -17.062 -7.594 1 98.25 138 ALA B O 1
ATOM 2375 N N . LYS B 1 139 ? -11.797 -17.766 -9.695 1 98.62 139 LYS B N 1
ATOM 2376 C CA . LYS B 1 139 ? -11.156 -16.531 -10.133 1 98.62 139 LYS B CA 1
ATOM 2377 C C . LYS B 1 139 ? -12.086 -15.336 -9.953 1 98.62 139 LYS B C 1
ATOM 2379 O O . LYS B 1 139 ? -11.633 -14.242 -9.594 1 98.62 139 LYS B O 1
ATOM 2384 N N . TYR B 1 140 ? -13.352 -15.578 -10.242 1 98.69 140 TYR B N 1
ATOM 2385 C CA . TYR B 1 140 ? -14.344 -14.523 -10.039 1 98.69 140 TYR B CA 1
ATOM 2386 C C . TYR B 1 140 ? -14.391 -14.094 -8.578 1 98.69 140 TYR B C 1
ATOM 2388 O O . TYR B 1 140 ? -14.453 -12.898 -8.273 1 98.69 140 TYR B O 1
ATOM 2396 N N . LEU B 1 141 ? -14.359 -14.969 -7.664 1 98.69 141 LEU B N 1
ATOM 2397 C CA . LEU B 1 141 ? -14.414 -14.664 -6.238 1 98.69 141 LEU B CA 1
ATOM 2398 C C . LEU B 1 141 ? -13.188 -13.867 -5.809 1 98.69 141 LEU B C 1
ATOM 2400 O O . LEU B 1 141 ? -13.305 -12.922 -5.023 1 98.69 141 LEU B O 1
ATOM 2404 N N . VAL B 1 142 ? -12.016 -14.266 -6.289 1 98.88 142 VAL B N 1
ATOM 2405 C CA . VAL B 1 142 ? -10.797 -13.547 -5.961 1 98.88 142 VAL B CA 1
ATOM 2406 C C . VAL B 1 142 ? -10.867 -12.125 -6.516 1 98.88 142 VAL B C 1
ATOM 2408 O O . VAL B 1 142 ? -10.484 -11.164 -5.844 1 98.88 142 VAL B O 1
ATOM 2411 N N . ASP B 1 143 ? -11.352 -12.031 -7.707 1 98.69 143 ASP B N 1
ATOM 2412 C CA . ASP B 1 143 ? -11.531 -10.711 -8.312 1 98.69 143 ASP B CA 1
ATOM 2413 C C . ASP B 1 143 ? -12.516 -9.875 -7.508 1 98.69 143 ASP B C 1
ATOM 2415 O O . ASP B 1 143 ? -12.289 -8.68 -7.285 1 98.69 143 ASP B O 1
ATOM 2419 N N . GLN B 1 144 ? -13.602 -10.438 -7.051 1 98.56 144 GLN B N 1
ATOM 2420 C CA . GLN B 1 144 ? -14.594 -9.75 -6.227 1 98.56 144 GLN B CA 1
ATOM 2421 C C . GLN B 1 144 ? -13.992 -9.305 -4.898 1 98.56 144 GLN B C 1
ATOM 2423 O O . GLN B 1 144 ? -14.305 -8.219 -4.398 1 98.56 144 GLN B O 1
ATOM 2428 N N . TRP B 1 145 ? -13.242 -10.148 -4.379 1 98.75 145 TRP B N 1
ATOM 2429 C CA . TRP B 1 145 ? -12.562 -9.773 -3.145 1 98.75 145 TRP B CA 1
ATOM 2430 C C . TRP B 1 145 ? -11.766 -8.484 -3.328 1 98.75 145 TRP B C 1
ATOM 2432 O O . TRP B 1 145 ? -11.836 -7.582 -2.492 1 98.75 145 TRP B O 1
ATOM 2442 N N . GLY B 1 146 ? -11.008 -8.422 -4.422 1 98.69 146 GLY B N 1
ATOM 2443 C CA . GLY B 1 146 ? -10.258 -7.211 -4.719 1 98.69 146 GLY B CA 1
ATOM 2444 C C . GLY B 1 146 ? -11.133 -5.984 -4.867 1 98.69 146 GLY B C 1
ATOM 2445 O O . GLY B 1 146 ? -10.773 -4.898 -4.406 1 98.69 146 GLY B O 1
ATOM 2446 N N . LEU B 1 147 ? -12.227 -6.191 -5.484 1 98.5 147 LEU B N 1
ATOM 2447 C CA . LEU B 1 147 ? -13.148 -5.082 -5.723 1 98.5 147 LEU B CA 1
ATOM 2448 C C . LEU B 1 147 ? -13.742 -4.582 -4.41 1 98.5 147 LEU B C 1
ATOM 2450 O O . LEU B 1 147 ? -13.742 -3.377 -4.145 1 98.5 147 LEU B O 1
ATOM 2454 N N . TYR B 1 148 ? -14.188 -5.445 -3.596 1 98.38 148 TYR B N 1
ATOM 2455 C CA . TYR B 1 148 ? -14.82 -5.047 -2.346 1 98.38 148 TYR B CA 1
ATOM 2456 C C . TYR B 1 148 ? -13.789 -4.535 -1.349 1 98.38 148 TYR B C 1
ATOM 2458 O O . TYR B 1 148 ? -14.094 -3.699 -0.497 1 98.38 148 TYR B O 1
ATOM 2466 N N . ASN B 1 149 ? -12.578 -5.031 -1.475 1 98.62 149 ASN B N 1
ATOM 2467 C CA . ASN B 1 149 ? -11.508 -4.496 -0.642 1 98.62 149 ASN B CA 1
ATOM 2468 C C . ASN B 1 149 ? -11.32 -3 -0.869 1 98.62 149 ASN B C 1
ATOM 2470 O O . ASN B 1 149 ? -10.891 -2.279 0.035 1 98.62 149 ASN B O 1
ATOM 2474 N N . LEU B 1 150 ? -11.711 -2.461 -2.002 1 98.44 150 LEU B N 1
ATOM 2475 C CA . LEU B 1 150 ? -11.57 -1.039 -2.295 1 98.44 150 LEU B CA 1
ATOM 2476 C C . LEU B 1 150 ? -12.414 -0.204 -1.339 1 98.44 150 LEU B C 1
ATOM 2478 O O . LEU B 1 150 ? -12.07 0.939 -1.033 1 98.44 150 LEU B O 1
ATOM 2482 N N . GLY B 1 151 ? -13.508 -0.786 -0.894 1 98.19 151 GLY B N 1
ATOM 2483 C CA . GLY B 1 151 ? -14.297 -0.089 0.114 1 98.19 151 GLY B CA 1
ATOM 2484 C C . GLY B 1 151 ? -13.516 0.201 1.382 1 98.19 151 GLY B C 1
ATOM 2485 O O . GLY B 1 151 ? -13.648 1.278 1.967 1 98.19 151 GLY B O 1
ATOM 2486 N N . ARG B 1 152 ? -12.734 -0.751 1.813 1 98.31 152 ARG B N 1
ATOM 2487 C CA . ARG B 1 152 ? -11.875 -0.542 2.973 1 98.31 152 ARG B CA 1
ATOM 2488 C C . ARG B 1 152 ? -10.844 0.553 2.703 1 98.31 152 ARG B C 1
ATOM 2490 O O . ARG B 1 152 ? -10.586 1.396 3.564 1 98.31 152 ARG B O 1
ATOM 2497 N N . SER B 1 153 ? -10.289 0.534 1.511 1 98.5 153 SER B N 1
ATOM 2498 C CA . SER B 1 153 ? -9.32 1.557 1.129 1 98.5 153 SER B CA 1
ATOM 2499 C C . SER B 1 153 ? -9.953 2.945 1.144 1 98.5 153 SER B C 1
ATOM 2501 O O . SER B 1 153 ? -9.32 3.916 1.562 1 98.5 153 SER B O 1
ATOM 2503 N N . VAL B 1 154 ? -11.125 3.037 0.652 1 98.44 154 VAL B N 1
ATOM 2504 C CA . VAL B 1 154 ? -11.828 4.316 0.624 1 98.44 154 VAL B CA 1
ATOM 2505 C C . VAL B 1 154 ? -12.078 4.797 2.051 1 98.44 154 VAL B C 1
ATOM 2507 O O . VAL B 1 154 ? -11.836 5.961 2.371 1 98.44 154 VAL B O 1
ATOM 2510 N N . ALA B 1 155 ? -12.547 3.928 2.926 1 98.69 155 ALA B N 1
ATOM 2511 C CA . ALA B 1 155 ? -12.812 4.297 4.312 1 98.69 155 ALA B CA 1
ATOM 2512 C C . ALA B 1 155 ? -11.547 4.766 5.012 1 98.69 155 ALA B C 1
ATOM 2514 O O . ALA B 1 155 ? -11.531 5.824 5.645 1 98.69 155 ALA B O 1
ATOM 2515 N N . LEU B 1 156 ? -10.5 3.963 4.887 1 98.88 156 LEU B N 1
ATOM 2516 C CA . LEU B 1 156 ? -9.227 4.332 5.492 1 98.88 156 LEU B CA 1
ATOM 2517 C C . LEU B 1 156 ? -8.695 5.629 4.898 1 98.88 156 LEU B C 1
ATOM 2519 O O . LEU B 1 156 ? -8.18 6.48 5.621 1 98.88 156 LEU B O 1
ATOM 2523 N N . GLY B 1 157 ? -8.836 5.746 3.553 1 98.81 157 GLY B N 1
ATOM 2524 C CA . GLY B 1 157 ? -8.406 6.969 2.891 1 98.81 157 GLY B CA 1
ATOM 2525 C C . GLY B 1 157 ? -9.148 8.203 3.381 1 98.81 157 GLY B C 1
ATOM 2526 O O . GLY B 1 157 ? -8.523 9.219 3.68 1 98.81 157 GLY B O 1
ATOM 2527 N N . LEU B 1 158 ? -10.438 8.102 3.455 1 98.75 158 LEU B N 1
ATOM 2528 C CA . LEU B 1 158 ? -11.242 9.219 3.943 1 98.75 158 LEU B CA 1
ATOM 2529 C C . LEU B 1 158 ? -10.891 9.555 5.391 1 98.75 158 LEU B C 1
ATOM 2531 O O . LEU B 1 158 ? -10.891 10.719 5.781 1 98.75 158 LEU B O 1
ATOM 2535 N N . GLY B 1 159 ? -10.695 8.523 6.207 1 98.81 159 GLY B N 1
ATOM 2536 C CA . GLY B 1 159 ? -10.219 8.781 7.559 1 98.81 159 GLY B CA 1
ATOM 2537 C C . GLY B 1 159 ? -8.938 9.594 7.598 1 98.81 159 GLY B C 1
ATOM 2538 O O . GLY B 1 159 ? -8.82 10.539 8.383 1 98.81 159 GLY B O 1
ATOM 2539 N N . GLY B 1 160 ? -7.98 9.203 6.758 1 98.62 160 GLY B N 1
ATOM 2540 C CA . GLY B 1 160 ? -6.746 9.969 6.648 1 98.62 160 GLY B CA 1
ATOM 2541 C C . GLY B 1 160 ? -6.973 11.406 6.219 1 98.62 160 GLY B C 1
ATOM 2542 O O . GLY B 1 160 ? -6.352 12.32 6.758 1 98.62 160 GLY B O 1
ATOM 2543 N N . VAL B 1 161 ? -7.828 11.594 5.273 1 98.31 161 VAL B N 1
ATOM 2544 C CA . VAL B 1 161 ? -8.117 12.914 4.734 1 98.31 161 VAL B CA 1
ATOM 2545 C C . VAL B 1 161 ? -8.766 13.781 5.816 1 98.31 161 VAL B C 1
ATOM 2547 O O . VAL B 1 161 ? -8.352 14.922 6.031 1 98.31 161 VAL B O 1
ATOM 2550 N N . VAL B 1 162 ? -9.75 13.273 6.516 1 98.38 162 VAL B N 1
ATOM 2551 C CA . VAL B 1 162 ? -10.43 14.008 7.574 1 98.38 162 VAL B CA 1
ATOM 2552 C C . VAL B 1 162 ? -9.438 14.344 8.688 1 98.38 162 VAL B C 1
ATOM 2554 O O . VAL B 1 162 ? -9.398 15.469 9.18 1 98.38 162 VAL B O 1
ATOM 2557 N N . GLY B 1 163 ? -8.656 13.312 9.094 1 97.94 163 GLY B N 1
ATOM 2558 C CA . GLY B 1 163 ? -7.637 13.555 10.102 1 97.94 163 GLY B CA 1
ATOM 2559 C C . GLY B 1 163 ? -6.648 14.633 9.703 1 97.94 163 GLY B C 1
ATOM 2560 O O . GLY B 1 163 ? -6.355 15.539 10.492 1 97.94 163 GLY B O 1
ATOM 2561 N N . LEU B 1 164 ? -6.211 14.547 8.484 1 97.19 164 LEU B N 1
ATOM 2562 C CA . LEU B 1 164 ? -5.211 15.477 7.98 1 97.19 164 LEU B CA 1
ATOM 2563 C C . LEU B 1 164 ? -5.781 16.891 7.906 1 97.19 164 LEU B C 1
ATOM 2565 O O . LEU B 1 164 ? -5.141 17.844 8.352 1 97.19 164 LEU B O 1
ATOM 2569 N N . TYR B 1 165 ? -6.941 17.031 7.438 1 94.44 165 TYR B N 1
ATOM 2570 C CA . TYR B 1 165 ? -7.578 18.344 7.363 1 94.44 165 TYR B CA 1
ATOM 2571 C C . TYR B 1 165 ? -7.789 18.938 8.75 1 94.44 165 TYR B C 1
ATOM 2573 O O . TYR B 1 165 ? -7.695 20.156 8.945 1 94.44 165 TYR B O 1
ATOM 2581 N N . THR B 1 166 ? -8.078 18.125 9.625 1 95.19 166 THR B N 1
ATOM 2582 C CA . THR B 1 166 ? -8.328 18.578 10.992 1 95.19 166 THR B CA 1
ATOM 2583 C C . THR B 1 166 ? -7.047 19.094 11.625 1 95.19 166 THR B C 1
ATOM 2585 O O . THR B 1 166 ? -7.059 20.125 12.305 1 95.19 166 THR B O 1
ATOM 2588 N N . VAL B 1 167 ? -5.953 18.438 11.336 1 93.81 167 VAL B N 1
ATOM 2589 C CA . VAL B 1 167 ? -4.73 18.797 12.055 1 93.81 167 VAL B CA 1
ATOM 2590 C C . VAL B 1 167 ? -4.082 20.016 11.391 1 93.81 167 VAL B C 1
ATOM 2592 O O . VAL B 1 167 ? -3.23 20.672 11.984 1 93.81 167 VAL B O 1
ATOM 2595 N N . ILE B 1 168 ? -4.453 20.375 10.195 1 91.06 168 ILE B N 1
ATOM 2596 C CA . ILE B 1 168 ? -3.824 21.531 9.547 1 91.06 168 ILE B CA 1
ATOM 2597 C C . ILE B 1 168 ? -4.738 22.75 9.648 1 91.06 168 ILE B C 1
ATOM 2599 O O . ILE B 1 168 ? -4.375 23.844 9.211 1 91.06 168 ILE B O 1
ATOM 2603 N N . SER B 1 169 ? -5.984 22.578 10.125 1 83.69 169 SER B N 1
ATOM 2604 C CA . SER B 1 169 ? -6.914 23.688 10.336 1 83.69 169 SER B CA 1
ATOM 2605 C C . SER B 1 169 ? -6.828 24.219 11.766 1 83.69 169 SER B C 1
ATOM 2607 O O . SER B 1 169 ? -6.445 23.484 12.68 1 83.69 169 SER B O 1
#

InterPro domains:
  IPR013901 Anthrone oxygenase [PF08592] (49-162)

Secondary structure (DSSP, 8-state):
-----HHHHHHHHHHHHHHHHHHHHHHHIIIIIHHHHTTS-HHHHHHHHHHHHHHHHHHSHHHHHHHHHHHHHHHHHTTTSHHHHHHHHHHHHHHHTHHHHIIIIIHHHHHHHHHHHHHTTTS-SS-TT--HHHHHHHHHHHHHHHHHHHHHHHHHHHHHHHHHHHHH-/-----HHHHHHHHHHHHHHHHHHHHHHHIIIIIHHHHTTS-HHHHHHHHHHHHHHHHHHSHHHHHHHHHHHHHHHHHTTTSHHHHHHHHHHHHHHHTHHHHIIIIIHHHHHHHHHHHHHTTTS-SS-TT--HHHHHHHHHHHHHHHHHHHHHHHHHHHHHHHHHHHHH-

Organism: Colletotrichum gloeosporioides (NCBI:txid474922)